Protein AF-A0A1Y1NI30-F1 (afdb_monomer_lite)

Organism: Photinus pyralis (NCBI:txid7054)

Radius of gyration: 36.14 Å; chains: 1; bounding box: 71×73×81 Å

Secondary structure (DSSP, 8-state):
-HHHHHHHSPP---PPPPPTT--HHHHHHHHHHHHHHHHHHHHHHHT---HHHHHHHHHHHHHHHHHHHHHHHHHHHHHHHHHHH-TTSHHHHHHHHHHHHHS------HHHHHHHHHHHSPPPPPPPPPPTT-PPP-PPPPPHHHHHHHHHHS-TTSPP-TT---HHHHHHHHHH-HHHHHHHHHHHHHH-

Sequence (192 aa):
LREICRRVMPLKKAGRKSQFWWNDDIAHQREICRRCRRAYQRRRRRGDSADNERANLREERKELKRMIAESKKSCWKELCQDVDRDVWGKGYQIVTKKIAKRTIKVGWNDEALEAEVRRLFPEHPRLEPFPEGERPPPHDHVTTEEIAMAARQLPNRKAPGPDYVPAPIVKALALEKPGIYRKIIDDCIRDG

pLDDT: mean 85.08, std 12.05, range [54.25, 98.19]

Structure (mmCIF, N/CA/C/O backbone):
data_AF-A0A1Y1NI30-F1
#
_entry.id   AF-A0A1Y1NI30-F1
#
loop_
_atom_site.group_PDB
_atom_site.id
_atom_site.type_symbol
_atom_site.label_atom_id
_atom_site.label_alt_id
_atom_site.label_comp_id
_atom_site.label_asym_id
_atom_site.label_entity_id
_atom_site.label_seq_id
_atom_site.pdbx_PDB_ins_code
_atom_site.Cartn_x
_atom_site.Cartn_y
_atom_site.Cartn_z
_atom_site.occupancy
_atom_site.B_iso_or_equiv
_atom_site.auth_seq_id
_atom_site.auth_comp_id
_atom_site.auth_asym_id
_atom_site.auth_atom_id
_atom_site.pdbx_PDB_model_num
ATOM 1 N N . LEU A 1 1 ? 31.038 -41.780 -6.410 1.00 54.25 1 LEU A N 1
ATOM 2 C CA . LEU A 1 1 ? 31.294 -40.316 -6.524 1.00 54.25 1 LEU A CA 1
ATOM 3 C C . LEU A 1 1 ? 30.024 -39.479 -6.741 1.00 54.25 1 LEU A C 1
ATOM 5 O O . LEU A 1 1 ? 29.709 -38.687 -5.865 1.00 54.25 1 LEU A O 1
ATOM 9 N N . ARG A 1 2 ? 29.244 -39.658 -7.826 1.00 60.81 2 ARG A N 1
ATOM 10 C CA . ARG A 1 2 ? 27.997 -38.882 -8.082 1.00 60.81 2 ARG A CA 1
ATOM 11 C C . ARG A 1 2 ? 26.968 -38.907 -6.940 1.00 60.81 2 ARG A C 1
ATOM 13 O O . ARG A 1 2 ? 26.277 -37.917 -6.719 1.00 60.81 2 ARG A O 1
ATOM 20 N N . GLU A 1 3 ? 26.860 -40.032 -6.244 1.00 68.88 3 GLU A N 1
ATOM 21 C CA . GLU A 1 3 ? 25.906 -40.249 -5.150 1.00 68.88 3 GLU A CA 1
ATOM 22 C C . GLU A 1 3 ? 26.309 -39.504 -3.868 1.00 68.88 3 GLU A C 1
ATOM 24 O O . GLU A 1 3 ? 25.503 -38.800 -3.263 1.00 68.88 3 GLU A O 1
ATOM 29 N N . ILE A 1 4 ? 27.604 -39.541 -3.539 1.00 74.44 4 ILE A N 1
ATOM 30 C CA . ILE A 1 4 ? 28.214 -38.787 -2.435 1.00 74.44 4 ILE A CA 1
ATOM 31 C C . ILE A 1 4 ? 28.058 -37.278 -2.678 1.00 74.44 4 ILE A C 1
ATOM 33 O O . ILE A 1 4 ? 27.636 -36.545 -1.788 1.00 74.44 4 ILE A O 1
ATOM 37 N N . CYS A 1 5 ? 28.302 -36.812 -3.907 1.00 64.19 5 CYS A N 1
ATOM 38 C CA . CYS A 1 5 ? 28.129 -35.407 -4.278 1.00 64.19 5 CYS A CA 1
ATOM 39 C C . CYS A 1 5 ? 26.686 -34.906 -4.094 1.00 64.19 5 CYS A C 1
ATOM 41 O O . CYS A 1 5 ? 26.502 -33.784 -3.635 1.00 64.19 5 CYS A O 1
ATOM 43 N N . ARG A 1 6 ? 25.665 -35.719 -4.404 1.00 71.12 6 ARG A N 1
ATOM 44 C CA . ARG A 1 6 ? 24.249 -35.361 -4.177 1.00 71.12 6 ARG A CA 1
ATOM 45 C C . ARG A 1 6 ? 23.869 -35.314 -2.697 1.00 71.12 6 ARG A C 1
ATOM 47 O O . ARG A 1 6 ? 22.992 -34.539 -2.337 1.00 71.12 6 ARG A O 1
ATOM 54 N N . ARG A 1 7 ? 24.514 -36.133 -1.860 1.00 71.44 7 ARG A N 1
ATOM 55 C CA . ARG A 1 7 ? 24.252 -36.190 -0.414 1.00 71.44 7 ARG A CA 1
ATOM 56 C C . ARG A 1 7 ? 24.863 -35.009 0.343 1.00 71.44 7 ARG A C 1
ATOM 58 O O . ARG A 1 7 ? 24.288 -34.560 1.326 1.00 71.44 7 ARG A O 1
ATOM 65 N N . VAL A 1 8 ? 26.026 -34.528 -0.100 1.00 72.25 8 VAL A N 1
ATOM 66 C CA . VAL A 1 8 ? 26.802 -33.490 0.605 1.00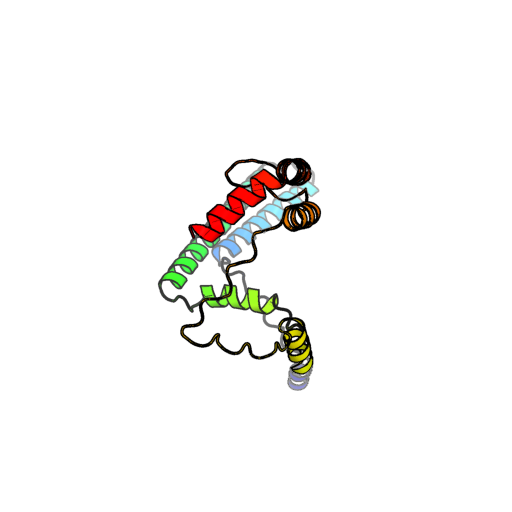 72.25 8 VAL A CA 1
ATOM 67 C C . VAL A 1 8 ? 26.566 -32.091 0.026 1.00 72.25 8 VAL A C 1
ATOM 69 O O . VAL A 1 8 ? 26.678 -31.103 0.749 1.00 72.25 8 VAL A O 1
ATOM 72 N N . MET A 1 9 ? 26.201 -31.974 -1.258 1.00 70.44 9 MET A N 1
ATOM 73 C CA . MET A 1 9 ? 25.869 -30.682 -1.860 1.00 70.44 9 MET A CA 1
ATOM 74 C C . MET A 1 9 ? 24.357 -30.431 -1.813 1.00 70.44 9 MET A C 1
ATOM 76 O O . MET A 1 9 ? 23.605 -31.160 -2.463 1.00 70.44 9 MET A O 1
ATOM 80 N N . PRO A 1 10 ? 23.881 -29.388 -1.107 1.00 60.00 10 PRO A N 1
ATOM 81 C CA . PRO A 1 10 ? 22.473 -29.028 -1.141 1.00 60.00 10 PRO A CA 1
ATOM 82 C C . PRO A 1 10 ? 22.073 -28.673 -2.577 1.00 60.00 10 PRO A C 1
ATOM 84 O O . PRO A 1 10 ? 22.709 -27.838 -3.227 1.00 60.00 10 PRO A O 1
ATOM 87 N N . LEU A 1 11 ? 21.000 -29.299 -3.072 1.00 67.31 11 LEU A N 1
ATOM 88 C CA . LEU A 1 11 ? 20.357 -28.900 -4.323 1.00 67.31 11 LEU A CA 1
ATOM 89 C C . LEU A 1 11 ? 20.097 -27.388 -4.262 1.00 67.31 11 LEU A C 1
ATOM 91 O O . LEU A 1 11 ? 19.650 -26.886 -3.226 1.00 67.31 11 LEU A O 1
ATOM 95 N N . LYS A 1 12 ? 20.425 -26.657 -5.341 1.00 62.06 12 LYS A N 1
ATOM 96 C CA . LYS A 1 12 ? 20.221 -25.199 -5.439 1.00 62.06 12 LYS A CA 1
ATOM 97 C C . LYS A 1 12 ? 18.880 -24.840 -4.799 1.00 62.06 12 LYS A C 1
ATOM 99 O O . LYS A 1 12 ? 17.845 -25.321 -5.259 1.00 62.06 12 LYS A O 1
ATOM 104 N N . LYS A 1 13 ? 18.903 -24.002 -3.752 1.00 61.78 13 LYS A N 1
ATOM 105 C CA . LYS A 1 13 ? 17.680 -23.458 -3.143 1.00 61.78 13 LYS A CA 1
ATOM 106 C C . LYS A 1 13 ? 16.773 -22.977 -4.272 1.00 61.78 13 LYS A C 1
ATOM 108 O O . LYS A 1 13 ? 17.254 -22.266 -5.159 1.00 61.78 13 LYS A O 1
ATOM 113 N N . ALA A 1 14 ? 15.500 -23.379 -4.238 1.00 64.44 14 ALA A N 1
ATOM 114 C CA . ALA A 1 14 ? 14.506 -22.904 -5.190 1.00 64.44 14 ALA A CA 1
ATOM 115 C C . ALA A 1 14 ? 14.659 -21.382 -5.327 1.00 64.44 14 ALA A C 1
ATOM 117 O O . ALA A 1 14 ? 14.758 -20.672 -4.319 1.00 64.44 14 ALA A O 1
ATOM 118 N N . GLY A 1 15 ? 14.793 -20.903 -6.567 1.00 63.56 15 GLY A N 1
ATOM 119 C CA . GLY A 1 15 ? 15.023 -19.487 -6.840 1.00 63.56 15 GLY A CA 1
ATOM 120 C C . GLY A 1 15 ? 13.973 -18.615 -6.151 1.00 63.56 15 GLY A C 1
ATOM 121 O O . GLY A 1 15 ? 12.880 -19.077 -5.812 1.00 63.56 15 GLY A O 1
ATOM 122 N N . ARG A 1 16 ? 14.289 -17.332 -5.926 1.00 65.44 16 ARG A N 1
ATOM 123 C CA . ARG A 1 16 ? 13.290 -16.387 -5.400 1.00 65.44 16 ARG A CA 1
ATOM 124 C C . ARG A 1 16 ? 12.038 -16.478 -6.270 1.00 65.44 16 ARG A C 1
ATOM 126 O O . ARG A 1 16 ? 12.146 -16.387 -7.491 1.00 65.44 16 ARG A O 1
ATOM 133 N N . LYS A 1 17 ? 10.875 -16.643 -5.630 1.00 67.06 17 LYS A N 1
ATOM 134 C CA . LYS A 1 17 ? 9.583 -16.617 -6.322 1.00 67.06 17 LYS A CA 1
ATOM 135 C C . LYS A 1 17 ? 9.525 -15.363 -7.192 1.00 67.06 17 LYS A C 1
ATOM 137 O O . LYS A 1 17 ? 9.855 -14.272 -6.713 1.00 67.06 17 LYS A O 1
ATOM 142 N N . SER A 1 18 ? 9.156 -15.549 -8.456 1.00 77.25 18 SER A N 1
ATOM 143 C CA . SER A 1 18 ? 8.943 -14.438 -9.376 1.00 77.25 18 SER A CA 1
ATOM 144 C C . SER A 1 18 ? 7.902 -13.481 -8.792 1.00 77.25 18 SER A C 1
ATOM 146 O O . SER A 1 18 ? 7.039 -13.886 -8.009 1.00 77.25 18 SER A O 1
ATOM 148 N N . GLN A 1 19 ? 8.016 -12.196 -9.119 1.00 87.12 19 GLN A N 1
ATOM 149 C CA . GLN A 1 19 ? 7.021 -11.218 -8.685 1.00 87.12 19 GLN A CA 1
ATOM 150 C C . GLN A 1 19 ? 5.679 -11.547 -9.341 1.00 87.12 19 GLN A C 1
ATOM 152 O O . GLN A 1 19 ? 5.646 -11.991 -10.481 1.00 87.12 19 GLN A O 1
ATOM 157 N N . PHE A 1 20 ? 4.574 -11.303 -8.641 1.00 87.50 20 PHE A N 1
ATOM 158 C CA . PHE A 1 20 ? 3.238 -11.687 -9.118 1.00 87.50 20 PHE A CA 1
ATOM 159 C C . PHE A 1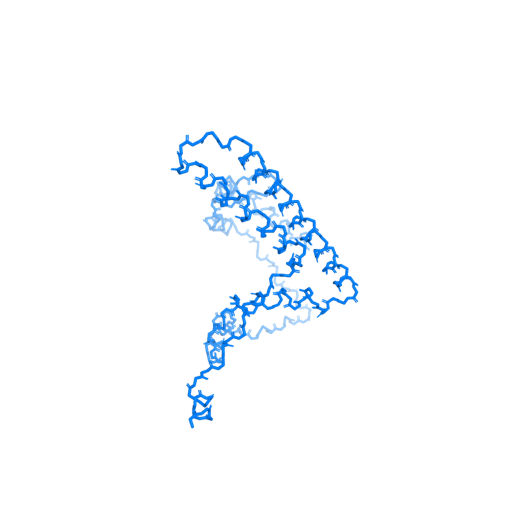 20 ? 2.819 -11.012 -10.439 1.00 87.50 20 PHE A C 1
ATOM 161 O O . PHE A 1 20 ? 1.990 -11.550 -11.151 1.00 87.50 20 PHE A O 1
ATOM 168 N N . TRP A 1 21 ? 3.400 -9.853 -10.761 1.00 93.75 21 TRP A N 1
ATOM 169 C CA . TRP A 1 21 ? 3.178 -9.091 -12.000 1.00 93.75 21 TRP A CA 1
ATOM 170 C C . TRP A 1 21 ? 4.241 -9.371 -13.074 1.00 93.75 21 TRP A C 1
ATOM 172 O O . TRP A 1 21 ? 4.367 -8.634 -14.044 1.00 93.75 21 TRP A O 1
ATOM 182 N N . TRP A 1 22 ? 5.110 -10.359 -12.868 1.00 94.12 22 TRP A N 1
ATOM 183 C CA . TRP A 1 22 ? 6.162 -10.683 -13.825 1.00 94.12 22 TRP A CA 1
ATOM 184 C C . TRP A 1 22 ? 5.673 -11.732 -14.820 1.00 94.12 22 TRP A C 1
ATOM 186 O O . TRP A 1 22 ? 5.265 -12.815 -14.408 1.00 94.12 22 TRP A O 1
ATOM 196 N N . ASN A 1 23 ? 5.792 -11.438 -16.113 1.00 93.81 23 ASN A N 1
ATOM 197 C CA . ASN A 1 23 ? 5.461 -12.348 -17.208 1.00 93.81 23 ASN A CA 1
ATOM 198 C C . ASN A 1 23 ? 6.597 -12.403 -18.249 1.00 93.81 23 ASN A C 1
ATOM 200 O O . ASN A 1 23 ? 7.580 -11.654 -18.158 1.00 93.81 23 ASN A O 1
ATOM 204 N N . ASP A 1 24 ? 6.467 -13.311 -19.215 1.00 94.62 24 ASP A N 1
ATOM 205 C CA . ASP A 1 24 ? 7.487 -13.549 -20.240 1.00 94.62 24 ASP A CA 1
ATOM 206 C C . ASP A 1 24 ? 7.663 -12.347 -21.177 1.00 94.62 24 ASP A C 1
ATOM 208 O O . ASP A 1 24 ? 8.794 -12.014 -21.536 1.00 94.62 24 ASP A O 1
ATOM 212 N N . ASP A 1 25 ? 6.593 -11.603 -21.459 1.00 95.56 25 ASP A N 1
ATOM 213 C CA . ASP A 1 25 ? 6.646 -10.399 -22.295 1.00 95.56 25 ASP A CA 1
ATOM 214 C C . ASP A 1 25 ? 7.499 -9.293 -21.652 1.00 95.56 25 ASP A C 1
ATOM 216 O O . ASP A 1 25 ? 8.377 -8.707 -22.288 1.00 95.56 25 ASP A O 1
ATOM 220 N N . ILE A 1 26 ? 7.317 -9.041 -20.349 1.00 96.50 26 ILE A N 1
ATOM 221 C CA . ILE A 1 26 ? 8.151 -8.108 -19.575 1.00 96.50 26 ILE A CA 1
ATOM 222 C C . ILE A 1 26 ? 9.599 -8.610 -19.509 1.00 96.50 26 ILE A C 1
ATOM 224 O O . ILE A 1 26 ? 10.540 -7.805 -19.536 1.00 96.50 26 ILE A O 1
ATOM 228 N N . ALA A 1 27 ? 9.808 -9.926 -19.413 1.00 95.25 27 ALA A N 1
ATOM 229 C CA . ALA A 1 27 ? 11.145 -10.510 -19.413 1.00 95.25 27 ALA A CA 1
ATOM 230 C C . ALA A 1 27 ? 11.864 -10.271 -20.747 1.00 95.25 27 ALA A C 1
ATOM 232 O O . ALA A 1 27 ? 13.013 -9.808 -20.742 1.00 95.25 27 ALA A O 1
ATOM 233 N N . HIS A 1 28 ? 11.169 -10.505 -21.859 1.00 97.06 28 HIS A N 1
ATOM 234 C CA . HIS A 1 28 ? 11.649 -10.256 -23.211 1.00 97.06 28 HIS A CA 1
ATOM 235 C C . HIS A 1 28 ? 11.944 -8.766 -23.432 1.00 97.06 28 HIS A C 1
ATOM 237 O O . HIS A 1 28 ? 13.068 -8.397 -23.785 1.00 97.06 28 HIS A O 1
ATOM 243 N N . GLN A 1 29 ? 11.007 -7.882 -23.080 1.00 97.56 29 GLN A N 1
ATOM 244 C CA . GLN A 1 29 ? 11.187 -6.435 -23.204 1.00 97.56 29 GLN A CA 1
ATOM 245 C C . GLN A 1 29 ? 12.363 -5.920 -22.360 1.00 97.56 29 GLN A C 1
ATOM 247 O O . GLN A 1 29 ? 13.141 -5.046 -22.765 1.00 97.56 29 GLN A O 1
ATOM 252 N N . ARG A 1 30 ? 12.570 -6.496 -21.171 1.00 96.88 30 ARG A N 1
ATOM 253 C CA . ARG A 1 30 ? 13.737 -6.172 -20.344 1.00 96.88 30 ARG A CA 1
ATOM 254 C C . ARG A 1 30 ? 15.042 -6.624 -20.986 1.00 96.88 30 ARG A C 1
ATOM 256 O O . ARG A 1 30 ? 16.073 -5.972 -20.782 1.00 96.88 30 ARG A O 1
ATOM 263 N N . GLU A 1 31 ? 15.039 -7.729 -21.717 1.00 97.56 31 GLU A N 1
ATOM 264 C CA . GLU A 1 31 ? 16.205 -8.164 -22.471 1.00 97.56 31 GLU A CA 1
ATOM 265 C C . GLU A 1 31 ? 16.537 -7.184 -23.601 1.00 97.56 31 GLU A C 1
ATOM 267 O O . GLU A 1 31 ? 17.695 -6.765 -23.700 1.00 97.56 31 GLU A O 1
ATOM 272 N N . ILE A 1 32 ? 15.538 -6.736 -24.365 1.00 97.44 32 ILE A N 1
ATOM 273 C CA . ILE A 1 32 ? 15.692 -5.698 -25.398 1.00 97.44 32 ILE A CA 1
ATOM 274 C C . ILE A 1 32 ? 16.294 -4.426 -24.784 1.00 97.44 32 ILE A C 1
ATOM 276 O O . ILE A 1 32 ? 17.364 -3.973 -25.196 1.00 97.44 32 ILE A O 1
ATOM 280 N N . CYS A 1 33 ? 15.720 -3.932 -23.683 1.00 97.19 33 CYS A N 1
ATOM 281 C CA . CYS A 1 33 ? 16.260 -2.799 -22.925 1.00 97.19 33 CYS A CA 1
ATOM 282 C C . CYS A 1 33 ? 17.738 -2.972 -22.529 1.00 97.19 33 CYS A C 1
ATOM 284 O O . CYS A 1 33 ? 18.525 -2.020 -22.561 1.00 97.19 33 CYS A O 1
ATOM 286 N N . ARG A 1 34 ? 18.140 -4.182 -22.118 1.00 97.56 34 ARG A N 1
ATOM 287 C CA . ARG A 1 34 ? 19.537 -4.496 -21.774 1.00 97.56 34 ARG A CA 1
ATOM 288 C C . ARG A 1 34 ? 20.432 -4.500 -23.009 1.00 97.56 34 ARG A C 1
ATOM 290 O O . ARG A 1 34 ? 21.568 -4.033 -22.914 1.00 97.56 34 ARG A O 1
ATOM 297 N N . ARG A 1 35 ? 19.954 -5.011 -24.148 1.00 97.38 35 ARG A N 1
ATOM 298 C CA . ARG A 1 35 ? 20.670 -4.958 -25.433 1.00 97.38 35 ARG A CA 1
ATOM 299 C C . ARG A 1 35 ? 20.896 -3.503 -25.861 1.00 97.38 35 ARG A C 1
ATOM 301 O O . ARG A 1 35 ? 22.058 -3.128 -26.023 1.00 97.38 35 ARG A O 1
ATOM 308 N N . CYS A 1 36 ? 19.857 -2.666 -25.884 1.00 96.38 36 CYS A N 1
ATOM 309 C CA . CYS A 1 36 ? 19.969 -1.241 -26.230 1.00 96.38 36 CYS A CA 1
ATOM 310 C C . CYS A 1 36 ? 20.897 -0.482 -25.272 1.00 96.38 36 CYS A C 1
ATOM 312 O O . CYS A 1 36 ? 21.752 0.288 -25.704 1.00 96.38 36 CYS A O 1
ATOM 314 N N . ARG A 1 37 ? 20.829 -0.765 -23.960 1.00 96.50 37 ARG A N 1
ATOM 315 C CA . ARG A 1 37 ? 21.749 -0.161 -22.980 1.00 96.50 37 ARG A CA 1
ATOM 316 C C . ARG A 1 37 ? 23.204 -0.513 -23.274 1.00 96.50 37 ARG A C 1
ATOM 318 O O . ARG A 1 37 ? 24.066 0.358 -23.189 1.00 96.50 37 ARG A O 1
ATOM 325 N N . ARG A 1 38 ? 23.486 -1.781 -23.588 1.00 96.75 38 ARG A N 1
ATOM 326 C CA . ARG A 1 38 ? 24.843 -2.230 -23.927 1.00 96.75 38 ARG A CA 1
ATOM 327 C C . ARG A 1 38 ? 25.338 -1.577 -25.216 1.00 96.75 38 ARG A C 1
ATOM 329 O O . ARG A 1 38 ? 26.495 -1.178 -25.251 1.00 96.75 38 ARG A O 1
ATOM 336 N N . ALA A 1 39 ? 24.487 -1.431 -26.232 1.00 94.31 39 ALA A N 1
ATOM 337 C CA . ALA A 1 39 ? 24.831 -0.724 -27.468 1.00 94.31 39 ALA A CA 1
ATOM 338 C C . ALA A 1 39 ? 25.209 0.744 -27.195 1.00 94.31 39 ALA A C 1
ATOM 340 O O . ALA A 1 39 ? 26.326 1.151 -27.516 1.00 94.31 39 ALA A O 1
ATOM 341 N N . TYR A 1 40 ? 24.352 1.478 -26.475 1.00 94.75 40 TYR A N 1
ATOM 342 C CA . TYR A 1 40 ? 24.610 2.862 -26.063 1.00 94.75 40 TYR A CA 1
ATOM 343 C C . TYR A 1 40 ? 25.925 3.009 -25.278 1.00 94.75 40 TYR A C 1
ATOM 345 O O . TYR A 1 40 ? 26.747 3.869 -25.582 1.00 94.75 40 TYR A O 1
ATOM 353 N N . GLN A 1 41 ? 26.168 2.139 -24.290 1.00 94.31 41 GLN A N 1
ATOM 354 C CA . GLN A 1 41 ? 27.395 2.182 -23.486 1.00 94.31 41 GLN A CA 1
ATOM 355 C C . GLN A 1 41 ? 28.659 1.893 -24.303 1.00 94.31 41 GLN A C 1
ATOM 357 O O . GLN A 1 41 ? 29.697 2.494 -24.037 1.00 94.31 41 GLN A O 1
ATOM 362 N N . ARG A 1 42 ? 28.596 0.980 -25.282 1.00 94.69 42 ARG A N 1
ATOM 363 C CA . ARG A 1 42 ? 29.740 0.678 -26.156 1.00 94.69 42 ARG A CA 1
ATOM 364 C C . ARG A 1 42 ? 30.086 1.863 -27.055 1.00 94.69 42 ARG A C 1
ATOM 366 O O . ARG A 1 42 ? 31.253 2.228 -27.097 1.00 94.69 42 ARG A O 1
ATOM 373 N N . ARG A 1 43 ? 29.091 2.482 -27.700 1.00 92.00 43 ARG A N 1
ATOM 374 C CA . ARG A 1 43 ? 29.257 3.700 -28.519 1.00 92.00 43 ARG A CA 1
ATOM 375 C C . ARG A 1 43 ? 29.864 4.842 -27.710 1.00 92.00 43 ARG A C 1
ATOM 377 O O . ARG A 1 43 ? 30.929 5.341 -28.044 1.00 92.00 43 ARG A O 1
ATOM 384 N N . ARG A 1 44 ? 29.267 5.137 -26.550 1.00 92.56 44 ARG A N 1
ATOM 385 C CA . ARG A 1 44 ? 29.759 6.150 -25.602 1.00 92.56 44 ARG A CA 1
ATOM 386 C C . ARG A 1 44 ? 31.216 5.953 -25.187 1.00 92.56 44 ARG A C 1
ATOM 388 O O . ARG A 1 44 ? 31.913 6.936 -24.985 1.00 92.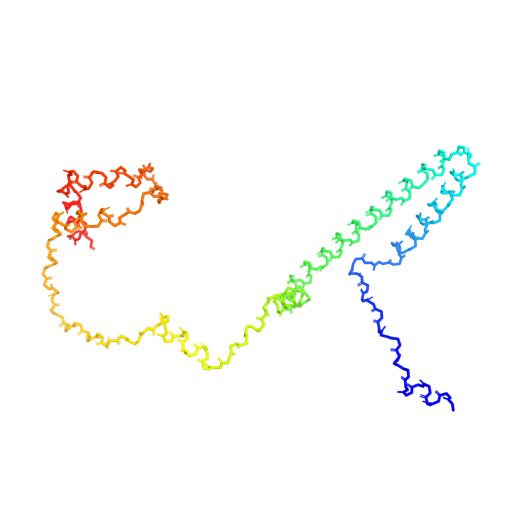56 44 ARG A O 1
ATOM 395 N N . ARG A 1 45 ? 31.666 4.706 -25.010 1.00 92.94 45 ARG A N 1
ATOM 396 C CA . ARG A 1 45 ? 33.062 4.400 -24.649 1.00 92.94 45 ARG A CA 1
ATOM 397 C C . ARG A 1 45 ? 34.042 4.584 -25.805 1.00 92.94 45 ARG A C 1
ATOM 399 O O . ARG A 1 45 ? 35.216 4.783 -25.538 1.00 92.94 45 ARG A O 1
ATOM 406 N N . ARG A 1 46 ? 33.576 4.496 -27.052 1.00 92.62 46 ARG A N 1
ATOM 407 C CA . ARG A 1 46 ? 34.393 4.720 -28.254 1.00 92.62 46 ARG A CA 1
ATOM 408 C C . ARG A 1 46 ? 34.549 6.202 -28.605 1.00 92.62 46 ARG A C 1
ATOM 410 O O . ARG A 1 46 ? 35.385 6.522 -29.433 1.00 92.62 46 ARG A O 1
ATOM 417 N N . GLY A 1 47 ? 33.779 7.086 -27.965 1.00 87.06 47 GLY A N 1
ATOM 418 C CA . GLY A 1 47 ? 33.761 8.518 -28.277 1.00 87.06 47 GLY A CA 1
ATOM 419 C C . GLY A 1 47 ? 32.805 8.895 -29.415 1.00 87.06 47 GLY A C 1
ATOM 420 O O . GLY A 1 47 ? 32.687 10.074 -29.728 1.00 87.06 47 GLY A O 1
ATOM 421 N N . ASP A 1 48 ? 32.090 7.924 -29.991 1.00 87.62 48 ASP A N 1
ATOM 422 C CA . ASP A 1 48 ? 31.100 8.157 -31.047 1.00 87.62 48 ASP A CA 1
ATOM 423 C C . ASP A 1 48 ? 29.890 8.951 -30.523 1.00 87.62 48 ASP A C 1
ATOM 425 O O . ASP A 1 48 ? 29.475 8.787 -29.364 1.00 87.62 48 ASP A O 1
ATOM 429 N N . SER A 1 49 ? 29.235 9.715 -31.410 1.00 89.19 49 SER A N 1
ATOM 430 C CA . SER A 1 49 ? 27.855 10.142 -31.149 1.00 89.19 49 SER A CA 1
ATOM 431 C C . SER A 1 49 ? 26.967 8.905 -30.977 1.00 89.19 49 SER A C 1
ATOM 433 O O . SER A 1 49 ? 27.043 7.939 -31.738 1.00 89.19 49 SER A O 1
ATOM 435 N N . ALA A 1 50 ? 26.152 8.928 -29.925 1.00 90.56 50 ALA A N 1
ATOM 436 C CA . ALA A 1 50 ? 25.285 7.828 -29.515 1.00 90.56 50 ALA A CA 1
ATOM 437 C C . ALA A 1 50 ? 23.830 8.296 -29.363 1.00 90.56 50 ALA A C 1
ATOM 439 O O . ALA A 1 50 ? 23.087 7.752 -28.539 1.00 90.56 50 ALA A O 1
ATOM 440 N N . ASP A 1 51 ? 23.440 9.351 -30.084 1.00 92.12 51 ASP A N 1
ATOM 441 C CA . ASP A 1 51 ? 22.122 9.975 -29.948 1.00 92.12 51 ASP A CA 1
ATOM 442 C C . ASP A 1 51 ? 20.997 9.023 -30.370 1.00 92.12 51 ASP A C 1
ATOM 444 O O . ASP A 1 51 ? 19.999 8.899 -29.655 1.00 92.12 51 ASP A O 1
ATOM 448 N N . ASN A 1 52 ? 21.210 8.247 -31.436 1.00 91.44 52 ASN A N 1
ATOM 449 C CA . ASN A 1 52 ? 20.271 7.220 -31.892 1.00 91.44 52 ASN A CA 1
ATOM 450 C C . ASN A 1 52 ? 20.130 6.085 -30.866 1.00 91.44 52 ASN A C 1
ATOM 452 O O . ASN A 1 52 ? 19.024 5.736 -30.458 1.00 91.44 52 ASN A O 1
ATOM 456 N N . GLU A 1 53 ? 21.236 5.532 -30.357 1.00 92.94 53 GLU A N 1
ATOM 457 C CA . GLU A 1 53 ? 21.188 4.483 -29.332 1.00 92.94 53 GLU A CA 1
ATOM 458 C C . GLU A 1 53 ? 20.598 4.992 -28.010 1.00 92.94 53 GLU A C 1
ATOM 460 O O . GLU A 1 53 ? 19.966 4.228 -27.271 1.00 92.94 53 GLU A O 1
ATOM 465 N N . ARG A 1 54 ? 20.785 6.281 -27.699 1.00 93.50 54 ARG A N 1
ATOM 466 C CA . ARG A 1 54 ? 20.163 6.945 -26.550 1.00 93.50 54 ARG A CA 1
ATOM 467 C C . ARG A 1 54 ? 18.653 7.070 -26.735 1.00 93.50 54 ARG A C 1
ATOM 469 O O . ARG A 1 54 ? 17.928 6.794 -25.775 1.00 93.50 54 ARG A O 1
ATOM 476 N N . ALA A 1 55 ? 18.194 7.470 -27.921 1.00 95.25 55 ALA A N 1
ATOM 477 C CA . ALA A 1 55 ? 16.778 7.554 -28.269 1.00 95.25 55 ALA A CA 1
ATOM 478 C C . ALA A 1 55 ? 16.118 6.170 -28.190 1.00 95.25 55 ALA A C 1
ATOM 480 O O . ALA A 1 55 ? 15.188 5.995 -27.403 1.00 95.25 55 ALA A O 1
ATOM 481 N N . ASN A 1 56 ? 16.703 5.158 -28.835 1.00 94.56 56 ASN A N 1
ATOM 482 C CA . ASN A 1 56 ? 16.209 3.779 -28.791 1.00 94.56 56 ASN A CA 1
ATOM 483 C C . ASN A 1 56 ? 16.155 3.249 -27.350 1.00 94.56 56 ASN A C 1
ATOM 485 O O . ASN A 1 56 ? 15.144 2.720 -26.901 1.00 94.56 56 ASN A O 1
ATOM 489 N N . LEU A 1 57 ? 17.211 3.446 -26.547 1.00 96.00 57 LEU A N 1
ATOM 490 C CA . LEU A 1 57 ? 17.182 3.052 -25.133 1.00 96.00 57 LEU A CA 1
ATOM 491 C C . LEU A 1 57 ? 16.066 3.763 -24.351 1.00 96.00 57 LEU A C 1
ATOM 493 O O . LEU A 1 57 ? 15.515 3.185 -23.409 1.00 96.00 57 LEU A O 1
ATOM 497 N N . ARG A 1 58 ? 15.763 5.023 -24.670 1.00 97.06 58 ARG A N 1
ATOM 498 C CA . ARG A 1 58 ? 14.691 5.779 -24.015 1.00 97.06 58 ARG A CA 1
ATOM 499 C C . ARG A 1 58 ? 13.321 5.204 -24.371 1.00 97.06 58 ARG A C 1
ATOM 501 O O . ARG A 1 58 ? 12.514 5.038 -23.455 1.00 97.06 58 ARG A O 1
ATOM 508 N N . GLU A 1 59 ? 13.088 4.885 -25.637 1.00 97.38 59 GLU A N 1
ATOM 509 C CA . GLU A 1 59 ? 11.843 4.287 -26.130 1.00 97.38 59 GLU A CA 1
ATOM 510 C C . GLU A 1 59 ? 11.607 2.909 -25.523 1.00 97.38 59 GLU A C 1
ATOM 512 O O . GLU A 1 59 ? 10.605 2.708 -24.839 1.00 97.38 59 GLU A O 1
ATOM 517 N N . GLU A 1 60 ? 12.589 2.013 -25.607 1.00 97.38 60 GLU A N 1
ATOM 518 C CA . GLU A 1 60 ? 12.460 0.659 -25.058 1.00 97.38 60 GLU A CA 1
ATOM 519 C C . GLU A 1 60 ? 12.215 0.676 -23.544 1.00 97.38 60 GLU A C 1
ATOM 521 O O . GLU A 1 60 ? 11.450 -0.125 -23.000 1.00 97.38 60 GLU A O 1
ATOM 526 N N . ARG A 1 61 ? 12.835 1.629 -22.827 1.00 97.38 61 ARG A N 1
ATOM 527 C CA . ARG A 1 61 ? 12.594 1.823 -21.388 1.00 97.38 61 ARG A CA 1
ATOM 528 C C . ARG A 1 61 ? 11.208 2.377 -21.095 1.00 97.38 61 ARG A C 1
ATOM 530 O O . ARG A 1 61 ? 10.675 2.067 -20.028 1.00 97.38 61 ARG A O 1
ATOM 537 N N . LYS A 1 62 ? 10.669 3.242 -21.956 1.00 98.12 62 LYS A N 1
ATOM 538 C CA . LYS A 1 62 ? 9.294 3.741 -21.839 1.00 98.12 62 LYS A CA 1
ATOM 539 C C . LYS A 1 62 ? 8.328 2.573 -22.005 1.00 98.12 62 LYS A C 1
ATOM 541 O O . LYS A 1 62 ? 7.454 2.405 -21.159 1.00 98.12 62 LYS A O 1
ATOM 546 N N . GLU A 1 63 ? 8.577 1.728 -22.995 1.00 97.75 63 GLU A N 1
ATOM 547 C CA . GLU A 1 63 ? 7.765 0.552 -23.274 1.00 97.75 63 GLU A CA 1
ATOM 548 C C . GLU A 1 63 ? 7.813 -0.473 -22.136 1.00 97.75 63 GLU A C 1
ATOM 550 O O . GLU A 1 63 ? 6.778 -0.862 -21.602 1.00 97.75 63 GLU A O 1
ATOM 555 N N . LEU A 1 64 ? 9.005 -0.789 -21.618 1.00 97.75 64 LEU A N 1
ATOM 556 C CA . LEU A 1 64 ? 9.141 -1.663 -20.448 1.00 97.75 64 LEU A CA 1
ATOM 557 C C . LEU A 1 64 ? 8.356 -1.140 -19.235 1.00 97.75 64 LEU A C 1
ATOM 559 O O . LEU A 1 64 ? 7.747 -1.914 -18.498 1.00 97.75 64 LEU A O 1
ATOM 563 N N . LYS A 1 65 ? 8.379 0.177 -18.995 1.00 97.88 65 LYS A N 1
ATOM 564 C CA . LYS A 1 65 ? 7.606 0.786 -17.903 1.00 97.88 65 LYS A CA 1
ATOM 565 C C . LYS A 1 65 ? 6.102 0.658 -18.140 1.00 97.88 65 LYS A C 1
ATOM 567 O O . LYS A 1 65 ? 5.392 0.365 -17.180 1.00 97.88 65 LYS A O 1
ATOM 572 N N . ARG A 1 66 ? 5.644 0.869 -19.378 1.00 98.19 66 ARG A N 1
ATOM 573 C CA . ARG A 1 66 ? 4.240 0.722 -19.783 1.00 98.19 66 ARG A CA 1
ATOM 574 C C . ARG A 1 66 ? 3.754 -0.704 -19.521 1.00 98.19 66 ARG A C 1
ATOM 576 O O . ARG A 1 66 ? 2.814 -0.878 -18.752 1.00 98.19 66 ARG A O 1
ATOM 583 N N . MET A 1 67 ? 4.476 -1.707 -20.021 1.00 97.81 67 MET A N 1
ATOM 584 C CA . MET A 1 67 ? 4.139 -3.124 -19.827 1.00 97.81 67 MET A CA 1
ATOM 585 C C . MET A 1 67 ? 4.100 -3.523 -18.345 1.00 97.81 67 MET A C 1
ATOM 587 O O . MET A 1 67 ? 3.177 -4.203 -17.901 1.00 97.81 67 MET A O 1
ATOM 591 N N . ILE A 1 68 ? 5.065 -3.058 -17.540 1.00 97.25 68 ILE A N 1
ATOM 592 C CA . ILE A 1 68 ? 5.064 -3.310 -16.089 1.00 97.25 68 ILE A CA 1
ATOM 593 C C . ILE A 1 68 ? 3.844 -2.671 -15.415 1.00 97.25 68 ILE A C 1
ATOM 595 O O . ILE A 1 68 ? 3.260 -3.274 -14.513 1.00 97.25 68 ILE A O 1
ATOM 599 N N . ALA A 1 69 ? 3.474 -1.448 -15.799 1.00 97.62 69 ALA A N 1
ATOM 600 C CA . ALA A 1 69 ? 2.320 -0.762 -15.227 1.00 97.62 69 ALA A CA 1
ATOM 601 C C . ALA A 1 69 ? 1.008 -1.482 -15.575 1.00 97.62 69 ALA A C 1
ATOM 603 O O . ALA A 1 69 ? 0.176 -1.693 -14.694 1.00 97.62 69 ALA A O 1
ATOM 604 N N . GLU A 1 70 ? 0.855 -1.918 -16.824 1.00 97.31 70 GLU A N 1
ATOM 605 C CA . GLU A 1 70 ? -0.318 -2.657 -17.299 1.00 97.31 70 GLU A CA 1
ATOM 606 C C . GLU A 1 70 ? -0.453 -4.028 -16.644 1.00 97.31 70 GLU A C 1
ATOM 608 O O . GLU A 1 70 ? -1.536 -4.374 -16.170 1.00 97.31 70 GLU A O 1
ATOM 613 N N . SER A 1 71 ? 0.644 -4.779 -16.529 1.00 97.00 71 SER A N 1
ATOM 614 C CA . SER A 1 71 ? 0.621 -6.070 -15.843 1.00 97.00 71 SER A CA 1
ATOM 615 C C . SER A 1 71 ? 0.266 -5.908 -14.365 1.00 97.00 71 SER A C 1
ATOM 617 O O . SER A 1 71 ? -0.632 -6.581 -13.868 1.00 97.00 71 SER A O 1
ATOM 619 N N . LYS A 1 72 ? 0.867 -4.934 -13.666 1.00 96.00 72 LYS A N 1
ATOM 620 C CA . LYS A 1 72 ? 0.498 -4.635 -12.273 1.00 96.00 72 LYS A CA 1
ATOM 621 C C . LYS A 1 72 ? -0.975 -4.271 -12.124 1.00 96.00 72 LYS A C 1
ATOM 623 O O . LYS A 1 72 ? -1.607 -4.735 -11.179 1.00 96.00 72 LYS A O 1
ATOM 628 N N . LYS A 1 73 ? -1.510 -3.448 -13.031 1.00 96.69 73 LYS A N 1
ATOM 629 C CA . LYS A 1 73 ? -2.924 -3.053 -13.030 1.00 96.69 73 LYS A CA 1
ATOM 630 C C . LYS A 1 73 ? -3.835 -4.264 -13.235 1.00 96.69 73 LYS A C 1
ATOM 632 O O . LYS A 1 73 ? -4.825 -4.396 -12.521 1.00 96.69 73 LYS A O 1
ATOM 637 N N . SER A 1 74 ? -3.481 -5.147 -14.164 1.00 95.69 74 SER A N 1
ATOM 638 C CA . SER A 1 74 ? -4.250 -6.357 -14.474 1.00 95.69 74 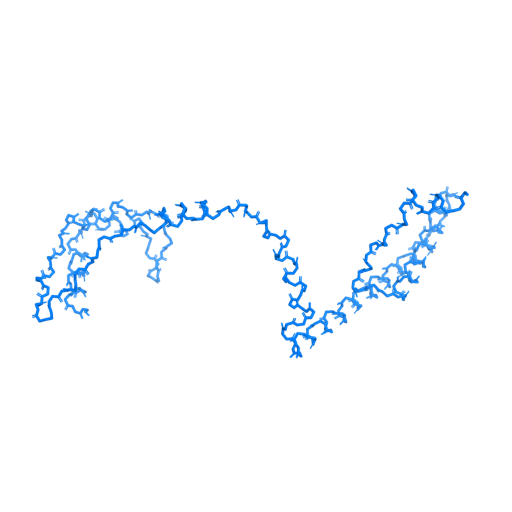SER A CA 1
ATOM 639 C C . SER A 1 74 ? -4.239 -7.334 -13.300 1.00 95.69 74 SER A C 1
ATOM 641 O O . SER A 1 74 ? -5.301 -7.686 -12.801 1.00 95.69 74 SER A O 1
ATOM 643 N N . CYS A 1 75 ? -3.062 -7.646 -12.750 1.00 93.56 75 CYS A N 1
ATOM 644 C CA . CYS A 1 75 ? -2.952 -8.508 -11.572 1.00 93.56 75 CYS A CA 1
ATOM 645 C C . CYS A 1 75 ? -3.653 -7.921 -10.338 1.00 93.56 75 CYS A C 1
ATOM 647 O O . CYS A 1 75 ? -4.166 -8.666 -9.509 1.00 93.56 75 CYS A O 1
ATOM 649 N N . TRP A 1 76 ? -3.671 -6.591 -10.183 1.00 93.00 76 TRP A N 1
ATOM 650 C CA . TRP A 1 76 ? -4.437 -5.947 -9.114 1.00 93.00 76 TRP A CA 1
ATOM 651 C C . TRP A 1 76 ? -5.943 -6.133 -9.310 1.00 93.00 76 TRP A C 1
ATOM 653 O O . TRP A 1 76 ? -6.635 -6.504 -8.368 1.00 93.00 76 TRP A O 1
ATOM 663 N N . LYS A 1 77 ? -6.442 -5.935 -10.536 1.00 94.69 77 LYS A N 1
ATOM 664 C CA . LYS A 1 77 ? -7.855 -6.146 -10.871 1.00 94.69 77 LYS A CA 1
ATOM 665 C C . LYS A 1 77 ? -8.279 -7.597 -10.632 1.00 94.69 77 LYS A C 1
ATOM 667 O O . LYS A 1 77 ? -9.314 -7.821 -10.015 1.00 94.69 77 LYS A O 1
ATOM 672 N N . GLU A 1 78 ? -7.469 -8.557 -11.069 1.00 92.38 78 GLU A N 1
ATOM 673 C CA . GLU A 1 78 ? -7.692 -9.985 -10.813 1.00 92.38 78 GLU A CA 1
ATOM 674 C C . GLU A 1 78 ? -7.718 -10.291 -9.315 1.00 92.38 78 GLU A C 1
ATOM 676 O O . GLU A 1 78 ? -8.576 -11.035 -8.856 1.00 92.38 78 GLU A O 1
ATOM 681 N N . LEU A 1 79 ? -6.818 -9.687 -8.532 1.00 91.62 79 LEU A N 1
ATOM 682 C CA . LEU A 1 79 ? -6.803 -9.878 -7.086 1.00 91.62 79 LEU A CA 1
ATOM 683 C C . LEU A 1 79 ? -8.074 -9.335 -6.418 1.00 91.62 79 LEU A C 1
ATOM 685 O O . LEU A 1 79 ? -8.594 -9.987 -5.519 1.00 91.62 79 LEU A O 1
ATOM 689 N N . CYS A 1 80 ? -8.575 -8.171 -6.844 1.00 91.62 80 CYS A N 1
ATOM 690 C CA . CYS A 1 80 ? -9.847 -7.635 -6.353 1.00 91.62 80 CYS A CA 1
ATOM 691 C C . CYS A 1 80 ? -11.014 -8.575 -6.688 1.00 91.62 80 CYS A C 1
ATOM 693 O O . CYS A 1 80 ? -11.776 -8.931 -5.799 1.00 91.62 80 CYS A O 1
ATOM 695 N N . GLN A 1 81 ? -11.088 -9.058 -7.931 1.00 93.19 81 GLN A N 1
ATOM 696 C CA . GLN A 1 81 ? -12.113 -10.020 -8.351 1.00 93.19 81 GLN A CA 1
ATOM 697 C C . GLN A 1 81 ? -12.013 -11.358 -7.601 1.00 93.19 81 GLN A C 1
ATOM 699 O O . GLN A 1 81 ? -13.030 -11.980 -7.306 1.00 93.19 81 GLN A O 1
ATOM 704 N N . ASP A 1 82 ? -10.800 -11.822 -7.287 1.00 90.88 82 ASP A N 1
ATOM 705 C CA . ASP A 1 82 ? -10.584 -13.006 -6.447 1.00 90.88 82 ASP A CA 1
ATOM 706 C C . ASP A 1 82 ? -11.145 -12.793 -5.031 1.00 90.88 82 ASP A C 1
ATOM 708 O O . ASP A 1 82 ? -11.719 -13.726 -4.479 1.00 90.88 82 ASP A O 1
ATOM 712 N N . VAL A 1 83 ? -11.020 -11.588 -4.459 1.00 91.31 83 VAL A N 1
ATOM 713 C CA . VAL A 1 83 ? -11.576 -11.253 -3.132 1.00 91.31 83 VAL A CA 1
ATOM 714 C C . VAL A 1 83 ? -13.101 -11.194 -3.155 1.00 91.31 83 VAL A C 1
ATOM 716 O O . VAL A 1 83 ? -13.725 -11.710 -2.233 1.00 91.31 83 VAL A O 1
ATOM 719 N N . ASP A 1 84 ? -13.695 -10.621 -4.204 1.00 91.38 84 ASP A N 1
ATOM 720 C CA . ASP A 1 84 ? -15.157 -10.562 -4.349 1.00 91.38 84 ASP A CA 1
ATOM 721 C C . ASP A 1 84 ? -15.778 -11.967 -4.465 1.00 91.38 84 ASP A C 1
ATOM 723 O O . ASP A 1 84 ? -16.907 -12.190 -4.033 1.00 91.38 84 ASP A O 1
ATOM 727 N N . ARG A 1 85 ? -15.038 -12.928 -5.038 1.00 93.25 85 ARG A N 1
ATOM 728 C CA . ARG A 1 85 ? -15.467 -14.332 -5.158 1.00 93.25 85 ARG A CA 1
ATOM 729 C C . ARG A 1 85 ? -15.229 -15.147 -3.893 1.00 93.25 85 ARG A C 1
ATOM 731 O O . ARG A 1 85 ? -16.066 -15.967 -3.534 1.00 93.25 85 ARG A O 1
ATOM 738 N N . ASP A 1 86 ? -14.073 -14.968 -3.263 1.00 92.94 86 ASP A N 1
ATOM 739 C CA . ASP A 1 86 ? -13.675 -15.693 -2.062 1.00 92.94 86 ASP A CA 1
ATOM 740 C C . ASP A 1 86 ? -12.941 -14.758 -1.098 1.00 92.94 86 ASP A C 1
ATOM 742 O O . ASP A 1 86 ? -11.737 -14.490 -1.215 1.00 92.94 86 ASP A O 1
ATOM 746 N N . VAL A 1 87 ? -13.684 -14.313 -0.085 1.00 90.69 87 VAL A N 1
ATOM 747 C CA . VAL A 1 87 ? -13.183 -13.426 0.968 1.00 90.69 87 VAL A CA 1
ATOM 748 C C . VAL A 1 87 ? -12.046 -14.051 1.784 1.00 90.69 87 VAL A C 1
ATOM 750 O O . VAL A 1 87 ? -11.245 -13.311 2.353 1.00 90.69 87 VAL A O 1
ATOM 753 N N . TRP A 1 88 ? -11.913 -15.385 1.805 1.00 91.19 88 TRP A N 1
ATOM 754 C CA . TRP A 1 88 ? -10.849 -16.121 2.504 1.00 91.19 88 TRP A CA 1
ATOM 755 C C . TRP A 1 88 ? -9.725 -16.603 1.571 1.00 91.19 88 TRP A C 1
ATOM 757 O O . TRP A 1 88 ? -8.772 -17.258 2.013 1.00 91.19 88 TRP A O 1
ATOM 767 N N . GLY A 1 89 ? -9.793 -16.236 0.291 1.00 89.31 89 GLY A N 1
ATOM 768 C CA . GLY A 1 89 ? -8.890 -16.686 -0.758 1.00 89.31 89 GLY A CA 1
ATOM 769 C C . GLY A 1 89 ? -7.517 -16.005 -0.749 1.00 89.31 89 GLY A C 1
ATOM 770 O O . GLY A 1 89 ? -6.914 -15.688 0.283 1.00 89.31 89 GLY A O 1
ATOM 771 N N . LYS A 1 90 ? -6.958 -15.768 -1.942 1.00 87.69 90 LYS A N 1
ATOM 772 C CA . LYS A 1 90 ? -5.581 -15.256 -2.093 1.00 87.69 90 LYS A CA 1
ATOM 773 C C . LYS A 1 90 ? -5.377 -13.883 -1.452 1.00 87.69 90 LYS A C 1
ATOM 775 O O . LYS A 1 90 ? -4.321 -13.656 -0.858 1.00 87.69 90 LYS A O 1
ATOM 780 N N . GLY A 1 91 ? -6.354 -12.979 -1.559 1.00 88.12 91 GLY A N 1
ATOM 781 C CA . GLY A 1 91 ? -6.274 -11.639 -0.968 1.00 88.12 91 GLY A CA 1
ATOM 782 C C . GLY A 1 91 ? -6.088 -11.696 0.547 1.00 88.12 91 GLY A C 1
ATOM 783 O O . GLY A 1 91 ? -5.109 -11.154 1.072 1.00 88.12 91 GLY A O 1
ATOM 784 N N . TYR A 1 92 ? -6.945 -12.457 1.231 1.00 87.75 92 TYR A N 1
ATOM 785 C CA . TYR A 1 92 ? -6.840 -12.713 2.667 1.00 87.75 92 TYR A CA 1
ATOM 786 C C . TYR A 1 92 ? -5.501 -13.350 3.049 1.00 87.75 92 TYR A C 1
ATOM 788 O O . TYR A 1 92 ? -4.812 -12.864 3.950 1.00 87.75 92 TYR A O 1
ATOM 796 N N . GLN A 1 93 ? -5.054 -14.378 2.320 1.00 88.88 93 GLN A N 1
ATOM 797 C CA . GLN A 1 93 ? -3.759 -15.023 2.568 1.00 88.88 93 GLN A CA 1
ATOM 798 C C . GLN A 1 93 ? -2.561 -14.071 2.414 1.00 88.88 93 GLN A C 1
ATOM 800 O O . GLN A 1 93 ? -1.570 -14.195 3.137 1.00 88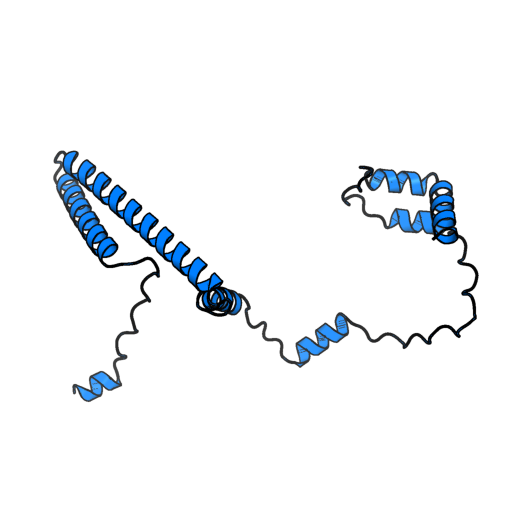.88 93 GLN A O 1
ATOM 805 N N . ILE A 1 94 ? -2.606 -13.134 1.460 1.00 87.56 94 ILE A N 1
ATOM 806 C CA . ILE A 1 94 ? -1.540 -12.142 1.259 1.00 87.56 94 ILE A CA 1
ATOM 807 C C . ILE A 1 94 ? -1.461 -11.195 2.460 1.00 87.56 94 ILE A C 1
ATOM 809 O O . ILE A 1 94 ? -0.358 -10.919 2.947 1.00 87.56 94 ILE A O 1
ATOM 813 N N . VAL A 1 95 ? -2.607 -10.701 2.932 1.00 86.00 95 VAL A N 1
ATOM 814 C CA . VAL A 1 95 ? -2.687 -9.768 4.065 1.00 86.00 95 VAL A CA 1
ATOM 815 C C . VAL A 1 95 ? -2.276 -10.464 5.361 1.00 86.00 95 VAL A C 1
ATOM 817 O O . VAL A 1 95 ? -1.350 -10.006 6.034 1.00 86.00 95 VAL A O 1
ATOM 820 N N . THR A 1 96 ? -2.865 -11.619 5.667 1.00 84.88 96 THR A N 1
ATOM 821 C CA . THR A 1 96 ? -2.560 -12.387 6.883 1.00 84.88 96 THR A CA 1
ATOM 822 C C . THR A 1 96 ? -1.098 -12.807 6.960 1.00 84.88 96 THR A C 1
ATOM 824 O O . THR A 1 96 ? -0.469 -12.600 7.991 1.00 84.88 96 THR A O 1
ATOM 827 N N . LYS A 1 97 ? -0.481 -13.284 5.868 1.00 84.19 97 LYS A N 1
ATOM 828 C CA . LYS A 1 97 ? 0.962 -13.605 5.854 1.00 84.19 97 LYS A CA 1
ATOM 829 C C . LYS A 1 97 ? 1.854 -12.386 6.100 1.00 84.19 97 LYS A C 1
ATOM 831 O O . LYS A 1 97 ? 2.982 -12.553 6.564 1.00 84.19 97 LYS A O 1
ATOM 836 N N . LYS A 1 98 ? 1.408 -11.171 5.764 1.00 81.31 98 LYS A N 1
ATOM 837 C CA . LYS A 1 98 ? 2.140 -9.933 6.085 1.00 81.31 98 LYS A CA 1
ATOM 838 C C . LYS A 1 98 ? 1.953 -9.529 7.546 1.00 81.31 98 LYS A C 1
ATOM 840 O O . LYS A 1 98 ? 2.934 -9.135 8.171 1.00 81.31 98 LYS A O 1
ATOM 845 N N . ILE A 1 99 ? 0.739 -9.652 8.083 1.00 79.94 99 ILE A N 1
ATOM 846 C CA . ILE A 1 99 ? 0.433 -9.363 9.492 1.00 79.94 99 ILE A CA 1
ATOM 847 C C . ILE A 1 99 ? 1.147 -10.361 10.410 1.00 79.94 99 ILE A C 1
ATOM 849 O O . ILE A 1 99 ? 1.845 -9.931 11.320 1.00 79.94 99 ILE A O 1
ATOM 853 N N . ALA A 1 100 ? 1.082 -11.662 10.115 1.00 69.06 100 ALA A N 1
ATOM 854 C CA . ALA A 1 100 ? 1.728 -12.741 10.872 1.00 69.06 100 ALA A CA 1
ATOM 855 C C . ALA A 1 100 ? 3.261 -12.613 10.953 1.00 69.06 100 ALA A C 1
ATOM 857 O O . ALA A 1 100 ? 3.891 -13.129 11.864 1.00 69.06 100 ALA A O 1
ATOM 858 N N . LYS A 1 101 ? 3.886 -11.932 9.983 1.00 65.62 101 LYS A N 1
ATOM 859 C CA . LYS A 1 101 ? 5.327 -11.628 10.015 1.00 65.62 101 LYS A CA 1
ATOM 860 C C . LYS A 1 101 ? 5.668 -10.396 10.850 1.00 65.62 101 LYS A C 1
ATOM 862 O O . LYS A 1 101 ? 6.817 -10.242 11.242 1.00 65.62 101 LYS A O 1
ATOM 867 N N . ARG A 1 102 ? 4.709 -9.483 11.027 1.00 60.84 102 ARG A N 1
ATOM 868 C CA . ARG A 1 102 ? 4.869 -8.236 11.792 1.00 60.84 102 ARG A CA 1
ATOM 869 C C . ARG A 1 102 ? 4.449 -8.381 13.241 1.00 60.84 102 ARG A C 1
ATOM 871 O O . ARG A 1 102 ? 5.008 -7.701 14.092 1.00 60.84 102 ARG A O 1
ATOM 878 N N . THR A 1 103 ? 3.507 -9.274 13.511 1.00 57.72 103 THR A N 1
ATOM 879 C CA . THR A 1 103 ? 3.331 -9.852 14.836 1.00 57.72 103 THR A CA 1
ATOM 880 C C . THR A 1 103 ? 4.570 -10.693 15.093 1.00 57.72 103 THR A C 1
ATOM 882 O O . THR A 1 103 ? 4.631 -11.889 14.826 1.00 57.72 103 THR A O 1
ATOM 885 N N . ILE A 1 104 ? 5.620 -10.023 15.573 1.00 57.47 104 ILE A N 1
ATOM 886 C CA . ILE A 1 104 ? 6.594 -10.672 16.436 1.00 57.47 104 ILE A CA 1
ATOM 887 C C . ILE A 1 104 ? 5.729 -11.466 17.408 1.00 57.47 104 ILE A C 1
ATOM 889 O O . ILE A 1 104 ? 4.844 -10.882 18.037 1.00 57.47 104 ILE A O 1
ATOM 893 N N . LYS A 1 105 ? 5.898 -12.791 17.451 1.00 59.88 105 LYS A N 1
ATOM 894 C CA . LYS A 1 105 ? 5.430 -13.558 18.597 1.00 59.88 105 LYS A CA 1
ATOM 895 C C . LYS A 1 105 ? 6.192 -12.959 19.762 1.00 59.88 105 LYS A C 1
ATOM 897 O O . LYS A 1 105 ? 7.335 -13.329 20.011 1.00 59.88 105 LYS A O 1
ATOM 902 N N . VAL A 1 106 ? 5.622 -11.922 20.361 1.00 59.47 106 VAL A N 1
ATOM 903 C CA . VAL A 1 106 ? 6.046 -11.443 21.656 1.00 59.47 106 VAL A CA 1
ATOM 904 C C . VAL A 1 106 ? 5.946 -12.714 22.482 1.00 59.47 106 VAL A C 1
ATOM 906 O O . VAL A 1 106 ? 4.905 -13.374 22.452 1.00 59.47 106 VAL A O 1
ATOM 909 N N . GLY A 1 107 ? 7.084 -13.184 22.981 1.00 57.97 107 GLY A N 1
ATOM 910 C CA . GLY A 1 107 ? 7.198 -14.472 23.650 1.00 57.97 107 GLY A CA 1
ATOM 911 C C . GLY A 1 107 ? 6.520 -14.403 25.007 1.00 57.97 107 GLY A C 1
ATOM 912 O O . GLY A 1 107 ? 7.188 -14.570 26.016 1.00 57.97 107 GLY A O 1
ATOM 913 N N . TRP A 1 108 ? 5.228 -14.077 25.023 1.00 64.38 108 TRP A N 1
ATOM 914 C CA . TRP A 1 108 ? 4.377 -14.227 26.179 1.00 64.38 108 TRP A CA 1
ATOM 915 C C . TRP A 1 108 ? 4.335 -15.723 26.443 1.00 64.38 108 TRP A C 1
ATOM 917 O O . TRP A 1 108 ? 3.790 -16.496 25.655 1.00 64.38 108 TRP A O 1
ATOM 927 N N . ASN A 1 109 ? 5.015 -16.122 27.503 1.00 78.06 109 ASN A N 1
ATOM 928 C CA . ASN A 1 109 ? 4.629 -17.304 28.238 1.00 78.06 109 ASN A CA 1
ATOM 929 C C . ASN A 1 109 ? 3.309 -17.010 28.962 1.00 78.06 109 ASN A C 1
ATOM 931 O O . ASN A 1 109 ? 2.980 -15.846 29.223 1.00 78.06 109 ASN A O 1
ATOM 935 N N . ASP A 1 110 ? 2.561 -18.065 29.271 1.00 80.50 110 ASP A N 1
ATOM 936 C CA . ASP A 1 110 ? 1.259 -17.951 29.931 1.00 80.50 110 ASP A CA 1
ATOM 937 C C . ASP A 1 110 ? 1.380 -17.171 31.253 1.00 80.50 110 ASP A C 1
ATOM 939 O O . ASP A 1 110 ? 0.506 -16.371 31.581 1.00 80.50 110 ASP A O 1
ATOM 943 N N . GLU A 1 111 ? 2.520 -17.275 31.950 1.00 84.50 111 GLU A N 1
ATOM 944 C CA . GLU A 1 111 ? 2.761 -16.518 33.181 1.00 84.50 111 GLU A CA 1
ATOM 945 C C . GLU A 1 111 ? 2.896 -15.001 32.963 1.00 84.50 111 GLU A C 1
ATOM 947 O O . GLU A 1 111 ? 2.393 -14.224 33.777 1.00 84.50 111 GLU A O 1
ATOM 952 N N . ALA A 1 112 ? 3.554 -14.546 31.887 1.00 82.31 112 ALA A N 1
ATOM 953 C CA . ALA A 1 112 ? 3.655 -13.111 31.600 1.00 82.31 112 ALA A CA 1
ATOM 954 C C . ALA A 1 112 ? 2.302 -12.524 31.190 1.00 82.31 112 ALA A C 1
ATOM 956 O O . ALA A 1 112 ? 2.014 -11.369 31.507 1.00 82.31 112 ALA A O 1
ATOM 957 N N . LEU A 1 113 ? 1.475 -13.314 30.498 1.00 84.81 113 LEU A N 1
ATOM 958 C CA . LEU A 1 113 ? 0.124 -12.904 30.130 1.00 84.81 113 LEU A CA 1
ATOM 959 C C . LEU A 1 113 ? -0.740 -12.736 31.381 1.00 84.81 113 LEU A C 1
ATOM 961 O O . LEU A 1 113 ? -1.343 -11.682 31.561 1.00 84.81 113 LEU A O 1
ATOM 965 N N . GLU A 1 114 ? -0.741 -13.734 32.264 1.00 87.75 114 GLU A N 1
ATOM 966 C CA . GLU A 1 114 ? -1.491 -13.719 33.523 1.00 87.75 114 GLU A CA 1
ATOM 967 C C . GLU A 1 114 ? -1.094 -12.523 34.407 1.00 87.75 114 GLU A C 1
ATOM 969 O O . GLU A 1 114 ? -1.950 -11.824 34.954 1.00 87.75 114 GLU A O 1
ATOM 974 N N . ALA A 1 115 ? 0.210 -12.245 34.516 1.00 87.50 115 ALA A N 1
ATOM 975 C CA . ALA A 1 115 ? 0.720 -11.116 35.290 1.00 87.50 115 ALA A CA 1
ATOM 976 C C . ALA A 1 115 ? 0.237 -9.764 34.739 1.00 87.50 115 ALA A C 1
ATOM 978 O O . ALA A 1 115 ? -0.173 -8.893 35.508 1.00 87.50 115 ALA A O 1
ATOM 979 N N . GLU A 1 116 ? 0.246 -9.589 33.416 1.00 87.94 116 GLU A N 1
ATOM 980 C CA . GLU A 1 116 ? -0.220 -8.352 32.787 1.00 87.94 116 GLU A CA 1
ATOM 981 C C . GLU A 1 116 ? -1.743 -8.207 32.867 1.00 87.94 116 GLU A C 1
ATOM 983 O O . GLU A 1 116 ? -2.237 -7.110 33.125 1.00 87.94 116 GLU A O 1
ATOM 988 N N . VAL A 1 117 ? -2.496 -9.303 32.719 1.00 90.62 117 VAL A N 1
ATOM 989 C CA . VAL A 1 117 ? -3.955 -9.304 32.896 1.00 90.62 117 VAL A CA 1
ATOM 990 C C . VAL A 1 117 ? -4.316 -8.887 34.318 1.00 90.62 117 VAL A C 1
ATOM 992 O O . VAL A 1 117 ? -5.117 -7.970 34.476 1.00 90.62 117 VAL A O 1
ATOM 995 N N . ARG A 1 118 ? -3.674 -9.456 35.347 1.00 88.88 118 ARG A N 1
ATOM 996 C CA . ARG A 1 118 ? -3.883 -9.032 36.745 1.00 88.88 118 ARG A CA 1
ATOM 997 C C . ARG A 1 118 ? -3.528 -7.567 36.986 1.00 88.88 118 ARG A C 1
ATOM 999 O O . ARG A 1 118 ? -4.179 -6.898 37.782 1.00 88.88 118 ARG A O 1
ATOM 1006 N N . ARG A 1 119 ? -2.494 -7.057 36.312 1.00 87.25 119 ARG A N 1
ATOM 1007 C CA . ARG A 1 119 ? -2.082 -5.650 36.414 1.00 87.25 119 ARG A CA 1
ATOM 1008 C C . ARG A 1 119 ? -3.107 -4.705 35.785 1.00 87.25 119 ARG A C 1
ATOM 1010 O O . ARG A 1 119 ? -3.355 -3.633 36.330 1.00 87.25 119 ARG A O 1
ATOM 1017 N N . LEU A 1 120 ? -3.650 -5.071 34.624 1.00 91.81 120 LEU A N 1
ATOM 1018 C CA . LEU A 1 120 ? -4.617 -4.258 33.881 1.00 91.81 120 LEU A CA 1
ATOM 1019 C C . LEU A 1 120 ? -6.033 -4.359 34.453 1.00 91.81 120 LEU A C 1
ATOM 1021 O O . LEU A 1 120 ? -6.779 -3.385 34.385 1.00 91.81 120 LEU A O 1
ATOM 1025 N N . PHE A 1 121 ? -6.379 -5.510 35.026 1.00 88.12 121 PHE A N 1
ATOM 1026 C CA . PHE A 1 121 ? -7.685 -5.808 35.604 1.00 88.12 121 PHE A CA 1
ATOM 1027 C C . PHE A 1 121 ? -7.512 -6.321 37.041 1.00 88.12 121 PHE A C 1
ATOM 1029 O O . PHE A 1 121 ? -7.565 -7.531 37.273 1.00 88.12 121 PHE A O 1
ATOM 1036 N N . PRO A 1 122 ? -7.274 -5.420 38.013 1.00 85.25 122 PRO A N 1
ATOM 1037 C CA . PRO A 1 122 ? -7.212 -5.795 39.418 1.00 85.25 122 PRO A CA 1
ATOM 1038 C C . PRO A 1 122 ? -8.525 -6.440 39.870 1.00 85.25 122 PRO A C 1
ATOM 1040 O O . PRO A 1 122 ? -9.607 -6.039 39.439 1.00 85.25 122 PRO A O 1
ATOM 1043 N N . GLU A 1 123 ? -8.444 -7.414 40.773 1.00 84.62 123 GLU A N 1
ATOM 1044 C CA . GLU A 1 123 ? -9.641 -7.949 41.417 1.00 84.62 123 GLU A CA 1
ATOM 1045 C C . GLU A 1 123 ? -10.279 -6.857 42.284 1.00 84.62 123 GLU A C 1
ATOM 1047 O O . GLU A 1 123 ? -9.656 -6.311 43.197 1.00 84.62 123 GLU A O 1
ATOM 1052 N N . HIS A 1 124 ? -11.531 -6.524 41.978 1.00 79.44 124 HIS A N 1
ATOM 1053 C CA . HIS A 1 124 ? -12.338 -5.609 42.773 1.00 79.44 124 HIS A CA 1
ATOM 1054 C C . HIS A 1 124 ? -13.284 -6.403 43.685 1.00 79.44 124 HIS A C 1
ATOM 1056 O O . HIS A 1 124 ? -13.748 -7.478 43.289 1.00 79.44 124 HIS A O 1
ATOM 1062 N N . PRO A 1 125 ? -13.604 -5.891 44.890 1.00 83.75 125 PRO A N 1
ATOM 1063 C CA . PRO A 1 125 ? -14.655 -6.464 45.720 1.00 83.75 125 PRO A CA 1
ATOM 1064 C C . PRO A 1 125 ? -15.950 -6.584 44.918 1.00 83.75 125 PRO A C 1
ATOM 1066 O O . PRO A 1 125 ? -16.277 -5.694 44.128 1.00 83.75 125 PRO A O 1
ATOM 1069 N N . ARG A 1 126 ? -16.700 -7.672 45.124 1.00 77.06 126 ARG A N 1
ATOM 1070 C CA . ARG A 1 126 ? -18.051 -7.766 44.566 1.00 77.06 126 ARG A CA 1
ATOM 1071 C C . ARG A 1 126 ? -18.873 -6.615 45.136 1.00 77.06 126 ARG A C 1
ATOM 1073 O O . ARG A 1 126 ? -19.005 -6.496 46.350 1.00 77.06 126 ARG A O 1
ATOM 1080 N N . LEU A 1 127 ? -19.374 -5.760 44.250 1.00 75.50 127 LEU A N 1
ATOM 1081 C CA . LEU A 1 127 ? -20.377 -4.773 44.613 1.00 75.50 127 LEU A CA 1
ATOM 1082 C C . LEU A 1 127 ? -21.672 -5.542 44.862 1.00 75.50 127 LEU A C 1
ATOM 1084 O O . LEU A 1 127 ? -22.184 -6.192 43.948 1.00 75.50 127 LEU A O 1
ATOM 1088 N N . GLU A 1 128 ? -22.162 -5.506 46.096 1.00 77.00 128 GLU A N 1
ATOM 1089 C CA . GLU A 1 128 ? -23.502 -5.998 46.390 1.00 77.00 128 GLU A CA 1
ATOM 1090 C C . GLU A 1 128 ? -24.513 -5.127 45.628 1.00 77.00 128 GLU A C 1
ATOM 1092 O O . GLU A 1 128 ? -24.367 -3.897 45.616 1.00 77.00 128 GLU A O 1
ATOM 1097 N N . PRO A 1 129 ? -25.508 -5.725 44.950 1.00 67.56 129 PRO A N 1
ATOM 1098 C CA . PRO A 1 129 ? -26.598 -4.964 44.361 1.00 67.56 129 PRO A CA 1
ATOM 1099 C C . PRO A 1 129 ? -27.242 -4.085 45.433 1.00 67.56 129 PRO A C 1
ATOM 1101 O O . PRO A 1 129 ? -27.487 -4.545 46.550 1.00 67.56 129 PRO A O 1
ATOM 1104 N N . PHE A 1 130 ? -27.539 -2.831 45.093 1.00 65.19 130 PHE A N 1
ATOM 1105 C CA . PHE A 1 130 ? -28.387 -2.017 45.956 1.00 65.19 130 PHE A CA 1
ATOM 1106 C C . PHE A 1 130 ? -29.720 -2.752 46.166 1.00 65.19 130 PHE A C 1
ATOM 1108 O O . PHE A 1 130 ? -30.278 -3.251 45.181 1.00 65.19 130 PHE A O 1
ATOM 1115 N N . PRO A 1 131 ? -30.222 -2.853 47.411 1.00 70.31 131 PRO A N 1
ATOM 1116 C CA . PRO A 1 131 ? -31.507 -3.483 47.668 1.00 70.31 131 PRO A CA 1
ATOM 1117 C C . PRO A 1 131 ? -32.587 -2.821 46.805 1.00 70.31 131 PRO A C 1
ATOM 1119 O O . PRO A 1 131 ? -32.718 -1.595 46.784 1.00 70.31 131 PRO A O 1
ATOM 1122 N N . GLU A 1 132 ? -33.343 -3.633 46.061 1.00 59.88 132 GLU A N 1
ATOM 1123 C CA . GLU A 1 132 ? -34.452 -3.150 45.235 1.00 59.88 132 GLU A CA 1
ATOM 1124 C C . GLU A 1 132 ? -35.418 -2.324 46.096 1.00 59.88 132 GLU A C 1
ATOM 1126 O O . GLU A 1 132 ? -35.989 -2.818 47.066 1.00 59.88 132 GLU A O 1
ATOM 1131 N N . GLY A 1 133 ? -35.603 -1.052 45.734 1.00 63.16 133 GLY A N 1
ATOM 1132 C CA . GLY A 1 133 ? -36.548 -0.148 46.396 1.00 63.16 133 GLY A CA 1
ATOM 1133 C C . GLY A 1 133 ? -35.929 0.876 47.349 1.00 63.16 133 GLY A C 1
ATOM 1134 O O . GLY A 1 133 ? -36.617 1.830 47.714 1.00 63.16 133 GLY A O 1
ATOM 1135 N N . GLU A 1 134 ? -34.643 0.769 47.691 1.00 57.06 134 GLU A N 1
ATOM 1136 C CA . GLU A 1 134 ? -33.936 1.870 48.347 1.00 57.06 134 GLU A CA 1
ATOM 1137 C C . GLU A 1 134 ? -33.475 2.870 47.288 1.00 57.06 134 GLU A C 1
ATOM 1139 O O . GLU A 1 134 ? -32.570 2.618 46.491 1.00 57.06 134 GLU A O 1
ATOM 1144 N N . ARG A 1 135 ? -34.134 4.034 47.251 1.00 57.16 135 ARG A N 1
ATOM 1145 C CA . ARG A 1 135 ? -33.626 5.169 46.481 1.00 57.16 135 ARG A CA 1
ATOM 1146 C C . ARG A 1 135 ? -32.239 5.488 47.052 1.00 57.16 135 ARG A C 1
ATOM 1148 O O . ARG A 1 135 ? -32.149 5.631 48.276 1.00 57.16 135 ARG A O 1
ATOM 1155 N N . PRO A 1 136 ? -31.186 5.605 46.218 1.00 57.28 136 PRO A N 1
ATOM 1156 C CA . PRO A 1 136 ? -29.904 6.078 46.706 1.00 57.28 136 PRO A CA 1
ATOM 1157 C C . PRO A 1 136 ? -30.142 7.361 47.510 1.00 57.28 136 PRO A C 1
ATOM 1159 O O . PRO A 1 136 ? -31.050 8.130 47.148 1.00 57.28 136 PRO A O 1
ATOM 1162 N N . PRO A 1 137 ? -29.389 7.593 48.601 1.00 59.41 137 PRO A N 1
ATOM 1163 C CA . PRO A 1 137 ? -29.465 8.863 49.307 1.00 59.41 137 PRO A CA 1
ATOM 1164 C C . PRO A 1 137 ? -29.382 9.998 48.275 1.00 59.41 137 PRO A C 1
ATOM 1166 O O . PRO A 1 137 ? -28.687 9.827 47.264 1.00 59.41 137 PRO A O 1
ATOM 1169 N N . PRO A 1 138 ? -30.132 11.104 48.465 1.00 63.31 138 PRO A N 1
ATOM 1170 C CA . PRO A 1 138 ? -30.097 12.232 47.542 1.00 63.31 138 PRO A CA 1
ATOM 1171 C C . PRO A 1 138 ? -28.642 12.524 47.199 1.00 63.31 138 PRO A C 1
ATOM 1173 O O . PRO A 1 138 ? -27.832 12.605 48.120 1.00 63.31 138 PRO A O 1
ATOM 1176 N N . HIS A 1 139 ? -28.305 12.587 45.906 1.00 61.66 139 HIS A N 1
ATOM 1177 C CA . HIS A 1 139 ? -26.939 12.897 45.499 1.00 61.66 139 HIS A CA 1
ATOM 1178 C C . HIS A 1 139 ? -26.490 14.132 46.274 1.00 61.66 139 HIS A C 1
ATOM 1180 O O . HIS A 1 139 ? -27.190 15.150 46.251 1.00 61.66 139 HIS A O 1
ATOM 1186 N N . ASP A 1 140 ? -25.378 14.014 47.000 1.00 65.62 140 ASP A N 1
ATOM 1187 C CA . ASP A 1 140 ? -24.805 15.155 47.694 1.00 65.62 140 ASP A CA 1
ATOM 1188 C C . ASP A 1 140 ? -24.624 16.263 46.652 1.00 65.62 140 ASP A C 1
ATOM 1190 O O . ASP A 1 140 ? -24.069 16.034 45.573 1.00 65.62 140 ASP A O 1
ATOM 1194 N N . HIS A 1 141 ? -25.193 17.440 46.926 1.00 70.56 141 HIS A N 1
ATOM 1195 C CA . HIS A 1 141 ? -25.058 18.590 46.039 1.00 70.56 141 HIS A CA 1
ATOM 1196 C C . HIS A 1 141 ? -23.582 18.809 45.736 1.00 70.56 141 HIS A C 1
ATOM 1198 O O . HIS A 1 141 ? -22.765 18.817 46.661 1.00 70.56 141 HIS A O 1
ATOM 1204 N N . VAL A 1 142 ? -23.249 19.034 44.464 1.00 83.12 142 VAL A N 1
ATOM 1205 C CA . VAL A 1 142 ? -21.859 19.282 44.097 1.00 83.12 142 VAL A CA 1
ATOM 1206 C C . VAL A 1 142 ? -21.398 20.525 44.844 1.00 83.12 142 VAL A C 1
ATOM 1208 O O . VAL A 1 142 ? -22.068 21.558 44.860 1.00 83.12 142 VAL A O 1
ATOM 1211 N N . THR A 1 143 ? -20.257 20.434 45.508 1.00 88.12 143 THR A N 1
ATOM 1212 C CA . THR A 1 143 ? -19.689 21.541 46.275 1.00 88.12 143 THR A CA 1
ATOM 1213 C C . THR A 1 143 ? -18.857 22.442 45.369 1.00 88.12 143 THR A C 1
ATOM 1215 O O . THR A 1 143 ? -18.327 22.036 44.330 1.00 88.12 143 THR A O 1
ATOM 1218 N N . THR A 1 144 ? -18.708 23.711 45.745 1.00 88.19 144 THR A N 1
ATOM 1219 C CA . THR A 1 144 ? -17.818 24.629 45.016 1.00 88.19 144 THR A CA 1
ATOM 1220 C C . THR A 1 144 ? -16.358 24.174 45.059 1.00 88.19 144 THR A C 1
ATOM 1222 O O . THR A 1 144 ? -15.593 24.422 44.125 1.00 88.19 144 THR A O 1
ATOM 1225 N N . GLU A 1 145 ? -15.983 23.471 46.123 1.00 88.94 145 GLU A N 1
ATOM 1226 C CA . GLU A 1 145 ? -14.674 22.886 46.369 1.00 88.94 145 GLU A CA 1
ATOM 1227 C C . GLU A 1 145 ? -14.378 21.763 45.372 1.00 88.94 145 GLU A C 1
ATOM 1229 O O . GLU A 1 145 ? -13.292 21.738 44.789 1.00 88.94 145 GLU A O 1
ATOM 1234 N N . GLU A 1 146 ? -15.342 20.878 45.113 1.00 89.62 146 GLU A N 1
ATOM 1235 C CA . GLU A 1 146 ? -15.218 19.812 44.112 1.00 89.62 146 GLU A CA 1
ATOM 1236 C C . GLU A 1 146 ? -15.017 20.373 42.705 1.00 89.62 146 GLU A C 1
ATOM 1238 O O . GLU A 1 146 ? -14.122 19.919 41.987 1.00 89.62 146 GLU A O 1
ATOM 1243 N N . ILE A 1 147 ? -15.758 21.425 42.336 1.00 92.44 147 ILE A N 1
ATOM 1244 C CA . ILE A 1 147 ? -15.562 22.132 41.061 1.00 92.44 147 ILE A CA 1
ATOM 1245 C C . ILE A 1 147 ? -14.142 22.695 40.964 1.00 92.44 147 ILE A C 1
ATOM 1247 O O . ILE A 1 147 ? -13.465 22.519 39.947 1.00 92.44 147 ILE A O 1
ATOM 1251 N N . ALA A 1 148 ? -13.653 23.338 42.028 1.00 90.88 148 ALA A N 1
ATOM 1252 C CA . ALA A 1 148 ? -12.307 23.895 42.052 1.00 90.88 148 ALA A CA 1
ATOM 1253 C C . ALA A 1 148 ? -11.225 22.801 41.969 1.00 90.88 148 ALA A C 1
ATOM 1255 O O . ALA A 1 148 ? -10.220 22.972 41.270 1.00 90.88 148 ALA A O 1
ATOM 1256 N N . MET A 1 149 ? -11.417 21.663 42.643 1.00 91.69 149 MET A N 1
ATOM 1257 C CA . MET A 1 149 ? -10.512 20.513 42.560 1.00 91.69 149 MET A CA 1
ATOM 1258 C C . MET A 1 149 ? -10.484 19.914 41.151 1.00 91.69 149 MET A C 1
ATOM 1260 O O . MET A 1 149 ? -9.399 19.718 40.597 1.00 91.69 149 MET A O 1
ATOM 1264 N N . ALA A 1 150 ? -11.649 19.695 40.541 1.00 92.00 150 ALA A N 1
ATOM 1265 C CA . ALA A 1 150 ? -11.764 19.179 39.180 1.00 92.00 150 ALA A CA 1
ATOM 1266 C C . ALA A 1 150 ? -11.117 20.131 38.159 1.00 92.00 150 ALA A C 1
ATOM 1268 O O . ALA A 1 150 ? -10.330 19.706 37.309 1.00 92.00 150 ALA A O 1
ATOM 1269 N N . ALA A 1 151 ? -11.352 21.441 38.294 1.00 91.88 151 ALA A N 1
ATOM 1270 C CA . ALA A 1 151 ? -10.743 22.454 37.439 1.00 91.88 151 ALA A CA 1
ATOM 1271 C C . ALA A 1 151 ? -9.207 22.416 37.506 1.00 91.88 151 ALA A C 1
ATOM 1273 O O . ALA A 1 151 ? -8.535 22.498 36.475 1.00 91.88 151 ALA A O 1
ATOM 1274 N N . ARG A 1 152 ? -8.617 22.231 38.697 1.00 91.62 152 ARG A N 1
ATOM 1275 C CA . ARG A 1 152 ? -7.153 22.118 38.858 1.00 91.62 152 ARG A CA 1
ATOM 1276 C C . ARG A 1 152 ? -6.577 20.915 38.117 1.00 91.62 152 ARG A C 1
ATOM 1278 O O . ARG A 1 152 ? -5.509 21.057 37.515 1.00 91.62 152 ARG A O 1
ATOM 1285 N N . GLN A 1 153 ? -7.293 19.793 38.099 1.00 93.19 153 GLN A N 1
ATOM 1286 C CA . GLN A 1 153 ? -6.886 18.573 37.399 1.00 93.19 153 GLN A CA 1
ATOM 1287 C C . GLN A 1 153 ? -7.055 18.663 35.873 1.00 93.19 153 GLN A C 1
ATOM 1289 O O . GLN A 1 153 ? -6.415 17.905 35.144 1.00 93.19 153 GLN A O 1
ATOM 1294 N N . LEU A 1 154 ? -7.852 19.614 35.365 1.00 87.75 154 LEU A N 1
ATOM 1295 C CA . LEU A 1 154 ? -8.085 19.771 33.930 1.00 87.75 154 LEU A CA 1
ATOM 1296 C C . LEU A 1 154 ? -6.792 20.183 33.186 1.00 87.75 154 LEU A C 1
ATOM 1298 O O . LEU A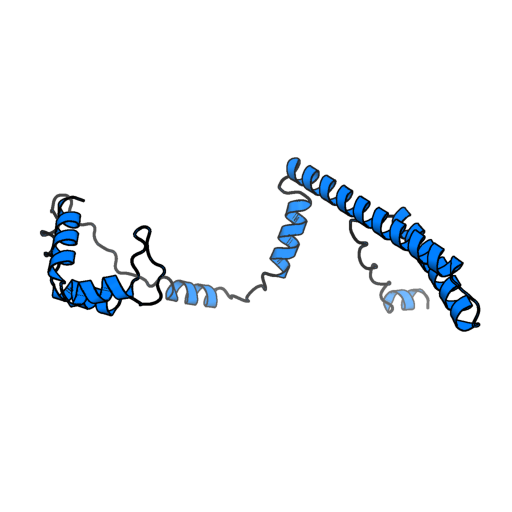 1 154 ? -6.196 21.221 33.513 1.00 87.75 154 LEU A O 1
ATOM 1302 N N . PRO A 1 155 ? -6.340 19.416 32.172 1.00 90.06 155 PRO A N 1
ATOM 1303 C CA . PRO A 1 155 ? -5.130 19.731 31.422 1.00 90.06 155 PRO A CA 1
ATOM 1304 C C . PRO A 1 155 ? -5.367 20.787 30.333 1.00 90.06 155 PRO A C 1
ATOM 1306 O O . PRO A 1 155 ? -6.232 20.646 29.473 1.00 90.06 155 PRO A O 1
ATOM 1309 N N . ASN A 1 156 ? -4.502 21.803 30.298 1.00 90.44 156 ASN A N 1
ATOM 1310 C CA . ASN A 1 156 ? -4.629 22.970 29.410 1.00 90.44 156 ASN A CA 1
ATOM 1311 C C . ASN A 1 156 ? -4.516 22.658 27.906 1.00 90.44 156 ASN A C 1
ATOM 1313 O O . ASN A 1 156 ? -4.937 23.464 27.086 1.00 90.44 156 ASN A O 1
ATOM 1317 N N . ARG A 1 157 ? -3.909 21.525 27.528 1.00 89.31 157 ARG A N 1
ATOM 1318 C CA . ARG A 1 157 ? -3.611 21.166 26.125 1.00 89.31 157 ARG A CA 1
ATOM 1319 C C . ARG A 1 157 ? -4.675 20.274 25.477 1.00 89.31 157 ARG A C 1
ATOM 1321 O O . ARG A 1 157 ? -4.406 19.660 24.447 1.00 89.31 157 ARG A O 1
ATOM 1328 N N . LYS A 1 158 ? -5.851 20.130 26.093 1.00 86.25 158 LYS A N 1
ATOM 1329 C CA . LYS A 1 158 ? -6.956 19.377 25.488 1.00 86.25 158 LYS A CA 1
ATOM 1330 C C . LYS A 1 158 ? -7.567 20.183 24.348 1.00 86.25 158 LYS A C 1
ATOM 1332 O O . LYS A 1 158 ? -7.659 21.406 24.430 1.00 86.25 158 LYS A O 1
ATOM 1337 N N . ALA A 1 159 ? -7.946 19.479 23.286 1.00 88.00 159 ALA A N 1
ATOM 1338 C CA . ALA A 1 159 ? -8.671 20.080 22.179 1.00 88.00 159 ALA A CA 1
ATOM 1339 C C . ALA A 1 159 ? -10.023 20.628 22.682 1.00 88.00 159 ALA A C 1
ATOM 1341 O O . ALA A 1 159 ? -10.631 19.986 23.544 1.00 88.00 159 ALA A O 1
ATOM 1342 N N . PRO A 1 160 ? -10.468 21.797 22.189 1.00 89.44 160 PRO A N 1
ATOM 1343 C CA . PRO A 1 160 ? -11.761 22.364 22.555 1.00 89.44 160 PRO A CA 1
ATOM 1344 C C . PRO A 1 160 ? -12.916 21.494 22.040 1.00 89.44 160 PRO A C 1
ATOM 1346 O O . PRO A 1 160 ? -12.757 20.744 21.072 1.00 89.44 160 PRO A O 1
ATOM 1349 N N . GLY A 1 161 ? -14.068 21.597 22.704 1.00 87.50 161 GLY A N 1
ATOM 1350 C CA . GLY A 1 161 ? -15.297 20.923 22.296 1.00 87.50 161 GLY A CA 1
ATOM 1351 C C . GLY A 1 161 ? -15.991 21.609 21.108 1.00 87.50 161 GLY A C 1
ATOM 1352 O O . GLY A 1 161 ? -15.428 22.516 20.493 1.00 87.50 161 GLY A O 1
ATOM 1353 N N . PRO A 1 162 ? -17.230 21.199 20.778 1.00 92.06 162 PRO A N 1
ATOM 1354 C CA . PRO A 1 162 ? -18.040 21.809 19.714 1.00 92.06 162 PRO A CA 1
ATOM 1355 C C . PRO A 1 162 ? -18.383 23.290 19.943 1.00 92.06 162 PRO A C 1
ATOM 1357 O O . PRO A 1 162 ? -18.738 23.989 19.000 1.00 92.06 162 PRO A O 1
ATOM 1360 N N . ASP A 1 163 ? -18.278 23.761 21.186 1.00 88.19 163 ASP A N 1
ATOM 1361 C CA . ASP A 1 163 ? -18.421 25.165 21.584 1.00 88.19 163 ASP A CA 1
ATOM 1362 C C . ASP A 1 163 ? -17.176 26.014 21.266 1.00 88.19 163 ASP A C 1
ATOM 1364 O O . ASP A 1 163 ? -17.194 27.233 21.421 1.00 88.19 163 ASP A O 1
ATOM 1368 N N . TYR A 1 164 ? -16.094 25.372 20.814 1.00 89.00 164 TYR A N 1
ATOM 1369 C CA . TYR A 1 164 ? -14.794 25.971 20.527 1.00 89.00 164 TYR A CA 1
ATOM 1370 C C . TYR A 1 164 ? -14.152 26.695 21.722 1.00 89.00 164 TYR A C 1
ATOM 1372 O O . TYR A 1 164 ? -13.227 27.487 21.527 1.00 89.00 164 TYR A O 1
ATOM 1380 N N . VAL A 1 165 ? -14.570 26.402 22.960 1.00 88.75 165 VAL A N 1
ATOM 1381 C CA . VAL A 1 165 ? -14.008 27.033 24.161 1.00 88.75 165 VAL A CA 1
ATOM 1382 C C . VAL A 1 165 ? -12.747 26.279 24.611 1.00 88.75 165 VAL A C 1
ATOM 1384 O O . VAL A 1 165 ? -12.801 25.086 24.919 1.00 88.75 165 VAL A O 1
ATOM 1387 N N . PRO A 1 166 ? -11.574 26.935 24.680 1.00 90.44 166 PRO A N 1
ATOM 1388 C CA . PRO A 1 166 ? -10.344 26.292 25.131 1.00 90.44 166 PRO A CA 1
ATOM 1389 C C . PRO A 1 166 ? -10.374 25.908 26.617 1.00 90.44 166 PRO A C 1
ATOM 1391 O O . PRO A 1 166 ? -10.804 26.689 27.469 1.00 90.44 166 PRO A O 1
ATOM 1394 N N . ALA A 1 167 ? -9.785 24.754 26.951 1.00 89.62 167 ALA A N 1
ATOM 1395 C CA . ALA A 1 167 ? -9.669 24.260 28.328 1.00 89.62 167 ALA A CA 1
ATOM 1396 C C . ALA A 1 167 ? -9.076 25.272 29.341 1.00 89.62 167 ALA A C 1
ATOM 1398 O O . ALA A 1 167 ? -9.565 25.312 30.471 1.00 89.62 167 ALA A O 1
ATOM 1399 N N . PRO A 1 168 ? -8.083 26.125 28.992 1.00 91.19 168 PRO A N 1
ATOM 1400 C CA . PRO A 1 168 ? -7.597 27.164 29.903 1.00 91.19 168 PRO A CA 1
ATOM 1401 C C . PRO A 1 168 ? -8.673 28.171 30.331 1.00 91.19 168 PRO A C 1
ATOM 1403 O O . PRO A 1 168 ? -8.651 28.625 31.471 1.00 91.19 168 PRO A O 1
ATOM 1406 N N . ILE A 1 169 ? -9.617 28.498 29.442 1.00 90.94 169 ILE A N 1
ATOM 1407 C CA . ILE A 1 169 ? -10.693 29.459 29.718 1.00 90.94 169 ILE A CA 1
ATOM 1408 C C . ILE A 1 169 ? -11.723 28.832 30.657 1.00 90.94 169 ILE A C 1
ATOM 1410 O O . ILE A 1 169 ? -12.070 29.429 31.673 1.00 90.94 169 ILE A O 1
ATOM 1414 N N . VAL A 1 170 ? -12.147 27.598 30.366 1.00 90.00 170 VAL A N 1
ATOM 1415 C CA . VAL A 1 170 ? -13.055 26.826 31.234 1.00 90.00 170 VAL A CA 1
ATOM 1416 C C . VAL A 1 170 ? -12.462 26.689 32.635 1.00 90.00 170 VAL A C 1
ATOM 1418 O O . VAL A 1 170 ? -13.134 26.955 33.628 1.00 90.00 170 VAL A O 1
ATOM 1421 N N . LYS A 1 171 ? -11.169 26.352 32.714 1.00 92.06 171 LYS A N 1
ATOM 1422 C CA . LYS A 1 171 ? -10.427 26.226 33.970 1.00 92.06 171 LYS A CA 1
ATOM 1423 C C . LYS A 1 171 ? -10.377 27.531 34.762 1.00 92.06 171 LYS A C 1
ATOM 1425 O O . LYS A 1 171 ? -10.633 27.504 35.961 1.00 92.06 171 LYS A O 1
ATOM 1430 N N . ALA A 1 172 ? -10.061 28.654 34.116 1.00 91.94 172 ALA A N 1
ATOM 1431 C CA . ALA A 1 172 ? -10.037 29.961 34.773 1.00 91.94 172 ALA A CA 1
ATOM 1432 C C . ALA A 1 172 ? -11.424 30.332 35.320 1.00 91.94 172 ALA A C 1
ATOM 1434 O O . ALA A 1 172 ? -11.558 30.669 36.494 1.00 91.94 172 ALA A O 1
ATOM 1435 N N . LEU A 1 173 ? -12.471 30.159 34.508 1.00 91.06 173 LEU A N 1
ATOM 1436 C CA . LEU A 1 173 ? -13.841 30.473 34.907 1.00 91.06 173 LEU A CA 1
ATOM 1437 C C . LEU A 1 173 ? -14.338 29.574 36.051 1.00 91.06 173 LEU A C 1
ATOM 1439 O O . LEU A 1 173 ? -15.028 30.054 36.946 1.00 91.06 173 LEU A O 1
ATOM 1443 N N . ALA A 1 174 ? -13.981 28.287 36.045 1.00 90.94 174 ALA A N 1
ATOM 1444 C CA . ALA A 1 174 ? -14.353 27.347 37.102 1.00 90.94 174 ALA A CA 1
ATOM 1445 C C . ALA A 1 174 ? -13.651 27.642 38.437 1.00 90.94 174 ALA A C 1
ATOM 1447 O O . ALA A 1 174 ? -14.203 27.341 39.491 1.00 90.94 174 ALA A O 1
ATOM 1448 N N . LEU A 1 175 ? -12.464 28.258 38.404 1.00 91.62 175 LEU A N 1
ATOM 1449 C CA . LEU A 1 175 ? -11.748 28.700 39.602 1.00 91.62 175 LEU A CA 1
ATOM 1450 C C . LEU A 1 175 ? -12.257 30.047 40.131 1.00 91.62 175 LEU A C 1
ATOM 1452 O O . LEU A 1 175 ? -12.350 30.217 41.342 1.00 91.62 175 LEU A O 1
ATOM 1456 N N . GLU A 1 176 ? -12.592 30.992 39.250 1.00 92.31 176 GLU A N 1
ATOM 1457 C CA . GLU A 1 176 ? -13.079 32.320 39.650 1.00 92.31 176 GLU A CA 1
ATOM 1458 C C . GLU A 1 176 ? -14.559 32.320 40.053 1.00 92.31 176 GLU A C 1
ATOM 1460 O O . GLU A 1 176 ? -14.962 33.055 40.953 1.00 92.31 176 GLU A O 1
ATOM 1465 N N . LYS A 1 177 ? -15.389 31.519 39.373 1.00 92.19 177 LYS A N 1
ATOM 1466 C CA . LYS A 1 177 ? -16.847 31.476 39.564 1.00 92.19 177 LYS A CA 1
ATOM 1467 C C . LYS A 1 177 ? -17.370 30.031 39.600 1.00 92.19 177 LYS A C 1
ATOM 1469 O O . LYS A 1 177 ? -18.211 29.663 38.773 1.00 92.19 177 LYS A O 1
ATOM 1474 N N . PRO A 1 178 ? -16.946 29.210 40.581 1.00 91.12 178 PRO A N 1
ATOM 1475 C CA . PRO A 1 178 ? -17.352 27.803 40.679 1.00 91.12 178 PRO A CA 1
ATOM 1476 C C . PRO A 1 178 ? -18.869 27.622 40.826 1.00 91.12 178 PRO A C 1
ATOM 1478 O O . PRO A 1 178 ? -19.421 26.623 40.372 1.00 91.12 178 PRO A O 1
ATOM 1481 N N . GLY A 1 179 ? -19.570 28.610 41.396 1.00 89.50 179 GLY A N 1
ATOM 1482 C CA . GLY A 1 179 ? -21.020 28.560 41.599 1.00 89.50 179 GLY A CA 1
ATOM 1483 C C . GLY A 1 179 ? -21.848 28.439 40.312 1.00 89.50 179 GLY A C 1
ATOM 1484 O O . GLY A 1 179 ? -22.937 27.874 40.358 1.00 89.50 179 GLY A O 1
ATOM 1485 N N . ILE A 1 180 ? -21.339 28.919 39.168 1.00 90.69 180 ILE A N 1
ATOM 1486 C CA . ILE A 1 180 ? -22.026 28.786 37.871 1.00 90.69 180 ILE A CA 1
ATOM 1487 C C . ILE A 1 180 ? -22.029 27.318 37.434 1.00 90.69 180 ILE A C 1
ATOM 1489 O O . ILE A 1 180 ? -23.083 26.767 37.132 1.00 90.69 180 ILE A O 1
ATOM 1493 N N . TYR A 1 181 ? -20.859 26.675 37.457 1.00 90.88 181 TYR A N 1
ATOM 1494 C CA . TYR A 1 181 ? -20.713 25.263 37.095 1.00 90.88 181 TYR A CA 1
ATOM 1495 C C . TYR A 1 181 ? -21.434 24.348 38.072 1.00 90.88 181 TYR A C 1
ATOM 1497 O O . TYR A 1 181 ? -22.091 23.410 37.639 1.00 90.88 181 TYR A O 1
ATOM 1505 N N . ARG A 1 182 ? -21.372 24.664 39.371 1.00 91.25 182 ARG A N 1
ATOM 1506 C CA . ARG A 1 182 ? -22.124 23.958 40.407 1.00 91.25 182 ARG A CA 1
ATOM 1507 C C . ARG A 1 182 ? -23.609 23.905 40.075 1.00 91.25 182 ARG A C 1
ATOM 1509 O O . ARG A 1 182 ? -24.174 22.827 40.017 1.00 91.25 182 ARG A O 1
ATOM 1516 N N . LYS A 1 183 ? -24.216 25.064 39.795 1.00 90.12 183 LYS A N 1
ATOM 1517 C CA . LYS A 1 183 ? -25.641 25.148 39.469 1.00 90.12 183 LYS A CA 1
ATOM 1518 C C . LYS A 1 183 ? -25.985 24.333 38.221 1.00 90.12 183 LYS A C 1
ATOM 1520 O O . LYS A 1 183 ? -26.938 23.573 38.255 1.00 90.12 183 LYS A O 1
ATOM 1525 N N . ILE A 1 184 ? -25.195 24.467 37.152 1.00 90.19 184 ILE A N 1
ATOM 1526 C CA . ILE A 1 184 ? -25.416 23.721 35.904 1.00 90.19 184 ILE A CA 1
ATOM 1527 C C . ILE A 1 184 ? -25.344 22.212 36.155 1.00 90.19 184 ILE A C 1
ATOM 1529 O O . ILE A 1 184 ? -26.207 21.481 35.692 1.00 90.19 184 ILE A O 1
ATOM 1533 N N . ILE A 1 185 ? -24.332 21.748 36.891 1.00 88.81 185 ILE A N 1
ATOM 1534 C CA . ILE A 1 185 ? -24.140 20.322 37.172 1.00 88.81 185 ILE A CA 1
ATOM 1535 C C . ILE A 1 185 ? -25.235 19.800 38.108 1.00 88.81 185 ILE A C 1
ATOM 1537 O O . ILE A 1 185 ? -25.789 18.743 37.831 1.00 88.81 185 ILE A O 1
ATOM 1541 N N . ASP A 1 186 ? -25.596 20.545 39.154 1.00 87.81 186 ASP A N 1
ATOM 1542 C CA . ASP A 1 186 ? -26.704 20.199 40.053 1.00 87.81 186 ASP A CA 1
ATOM 1543 C C . ASP A 1 186 ? -28.042 20.118 39.297 1.00 87.81 186 ASP A C 1
ATOM 1545 O O . ASP A 1 186 ? -28.838 19.217 39.554 1.00 87.81 186 ASP A O 1
ATOM 1549 N N . ASP A 1 187 ? -28.292 21.035 38.357 1.00 87.12 187 ASP A N 1
ATOM 1550 C CA . ASP A 1 187 ? -29.485 21.009 37.505 1.00 87.12 187 ASP A CA 1
ATOM 1551 C C . ASP A 1 187 ? -29.439 19.799 36.546 1.00 87.12 187 ASP A C 1
ATOM 1553 O O . ASP A 1 187 ? -30.421 19.072 36.439 1.00 87.12 187 ASP A O 1
ATOM 1557 N N . CYS A 1 188 ? -28.284 19.484 35.941 1.00 84.94 188 CYS A N 1
ATOM 1558 C CA . CYS A 1 188 ? -28.117 18.283 35.111 1.00 84.94 188 CYS A CA 1
ATOM 1559 C C . CYS A 1 188 ? -28.295 16.968 35.885 1.00 84.94 188 CYS A C 1
ATOM 1561 O O . CYS A 1 188 ? -28.820 16.014 35.324 1.00 84.94 188 CYS A O 1
ATOM 1563 N N . ILE A 1 189 ? -27.847 16.898 37.141 1.00 83.69 189 ILE A N 1
ATOM 1564 C CA . ILE A 1 189 ? -28.028 15.721 38.007 1.00 83.69 189 ILE A CA 1
ATOM 1565 C C . ILE A 1 189 ? -29.492 15.585 38.439 1.00 83.69 189 ILE A C 1
ATOM 1567 O O . ILE A 1 189 ? -29.967 14.476 38.657 1.00 83.69 189 ILE A O 1
ATOM 1571 N N . ARG A 1 190 ? -30.212 16.704 38.588 1.00 80.25 190 ARG A N 1
ATOM 1572 C CA . ARG A 1 190 ? -31.634 16.698 38.951 1.00 80.25 190 ARG A CA 1
ATOM 1573 C C . ARG A 1 190 ? -32.534 16.297 37.780 1.00 80.25 190 ARG A C 1
ATOM 1575 O O . ARG A 1 190 ? -33.514 15.591 38.007 1.00 80.25 190 ARG A O 1
ATOM 1582 N N . ASP A 1 191 ? -32.229 16.795 36.583 1.00 78.69 191 ASP A N 1
ATOM 1583 C CA . ASP A 1 191 ? -33.090 16.682 35.399 1.00 78.69 191 ASP A CA 1
ATOM 1584 C C . ASP A 1 191 ? -32.740 15.487 34.490 1.00 78.69 191 ASP A C 1
ATOM 1586 O O . ASP A 1 191 ? -33.514 15.167 33.583 1.00 78.69 191 ASP A O 1
ATOM 1590 N N . GLY A 1 192 ? -31.573 14.866 34.693 1.00 60.16 192 GLY A N 1
ATOM 1591 C CA . GLY A 1 192 ? -31.096 13.682 33.965 1.00 60.16 192 GLY A CA 1
ATOM 1592 C C . GLY A 1 192 ? -31.525 12.369 34.604 1.00 60.16 192 GLY A C 1
ATOM 1593 O O . GLY A 1 192 ? -31.816 11.433 33.825 1.00 60.16 192 GLY A O 1
#

Foldseek 3Di:
DVVVCPVPDPDPDDPDPDDLLDDPVLVVLVVQLVVLVVVLVVCVVVVHDSVVSVVSNVVSVVVSVVSSVVSVVVSVVVLVVQCVVPVCPDVVVVVVVVVVVVPPVPVDDVVNVVVVCCVVDPDDPDDDPDPPPDDPDPPDQDDLVNLLVVLVVFDQPDQDDPVRDGSVVSSVCSNVPVVVVSVVVNVVVVVD